Protein AF-A0A139M8M8-F1 (afdb_monomer)

Solvent-accessible surface area (backbone atoms only — not comparable to full-atom values): 9834 Å² total; per-residue (Å²): 118,65,65,61,54,52,51,49,48,52,50,51,49,50,48,51,70,50,51,45,53,56,48,30,48,65,86,53,58,44,46,50,46,30,52,50,55,43,49,53,52,49,52,52,49,52,52,52,51,52,54,50,48,52,46,43,73,76,72,42,96,46,74,63,58,69,53,48,51,59,50,54,50,51,52,51,50,51,50,47,50,52,46,58,75,69,47,80,48,93,46,54,45,77,53,48,59,69,56,38,49,51,52,48,52,52,51,52,51,52,48,52,56,51,54,69,73,39,87,65,44,77,81,52,54,34,58,47,48,40,50,51,52,34,44,50,51,21,47,44,51,52,37,75,91,42,29,73,59,46,72,35,74,68,29,44,53,53,51,52,51,54,54,50,50,18,52,52,50,21,50,52,40,46,50,54,54,55,61,72,74,107

pLDDT: mean 78.26, std 7.39, range [44.0, 88.75]

Sequence (182 aa):
MDLIKLIASGLGMYYLFTLIPSLVTSNTAVDIGNFLITGIYIFFLIIVGLMFMAISLYRYTSKVLKILLPVVFTFGLMGGVLLFSNFKTSWVLKVSDSMGLLLIGSSLFFIICFLYKTDDKKSWAPFVPPILISAIAGILLRIESFKPIFNTQNGKYILTAVLLVGLVLQYLFIWYFAKKRK

Structure (mmCIF, N/CA/C/O backbone):
data_AF-A0A139M8M8-F1
#
_entry.id   AF-A0A139M8M8-F1
#
loop_
_atom_site.group_PDB
_atom_site.id
_atom_site.type_symbol
_atom_site.label_atom_id
_atom_site.label_alt_id
_atom_site.label_comp_id
_atom_site.label_asym_id
_atom_site.label_entity_id
_atom_site.label_seq_id
_atom_site.pdbx_PDB_ins_code
_atom_site.Cartn_x
_atom_site.Cartn_y
_atom_site.Cartn_z
_atom_site.occupancy
_atom_site.B_iso_or_equiv
_atom_site.auth_seq_id
_atom_site.auth_comp_id
_atom_site.auth_asym_id
_atom_site.auth_atom_id
_atom_site.pdbx_PDB_model_num
ATOM 1 N N . MET A 1 1 ? 2.528 5.463 24.756 1.00 57.53 1 MET A N 1
ATOM 2 C CA . MET A 1 1 ? 3.418 4.772 23.793 1.00 57.53 1 MET A CA 1
ATOM 3 C C . MET A 1 1 ? 2.630 4.086 22.671 1.00 57.53 1 MET A C 1
ATOM 5 O O . MET A 1 1 ? 3.126 4.020 21.553 1.00 57.53 1 MET A O 1
ATOM 9 N N . ASP A 1 2 ? 1.388 3.656 22.922 1.00 73.62 2 ASP A N 1
ATOM 10 C CA . ASP A 1 2 ? 0.590 2.887 21.948 1.00 73.62 2 ASP A CA 1
ATOM 11 C C . ASP A 1 2 ? 0.010 3.711 20.791 1.00 73.62 2 ASP A C 1
ATOM 13 O O . ASP A 1 2 ? -0.077 3.208 19.676 1.00 73.62 2 ASP A O 1
ATOM 17 N N . LEU A 1 3 ? -0.288 5.000 21.004 1.00 72.44 3 LEU A N 1
ATOM 18 C CA . LEU A 1 3 ? -0.769 5.894 19.939 1.00 72.44 3 LEU A CA 1
ATOM 19 C C . LEU A 1 3 ? 0.259 6.042 18.805 1.00 72.44 3 LEU A C 1
ATOM 21 O O . LEU A 1 3 ? -0.084 5.911 17.637 1.00 72.44 3 LEU A O 1
ATOM 25 N N . ILE A 1 4 ? 1.532 6.268 19.149 1.00 73.38 4 ILE A N 1
ATOM 26 C CA . ILE A 1 4 ? 2.619 6.415 18.168 1.00 73.38 4 ILE A CA 1
ATOM 27 C C . ILE A 1 4 ? 2.801 5.114 17.385 1.00 73.38 4 ILE A C 1
ATOM 29 O O . ILE A 1 4 ? 2.933 5.153 16.166 1.00 73.38 4 ILE A O 1
ATOM 33 N N . LYS A 1 5 ? 2.750 3.959 18.062 1.00 71.19 5 LYS A N 1
ATOM 34 C CA . LYS A 1 5 ? 2.822 2.648 17.403 1.00 71.19 5 LYS A CA 1
ATOM 35 C C . LYS A 1 5 ? 1.661 2.436 16.430 1.00 71.19 5 LYS A C 1
ATOM 37 O O . LYS A 1 5 ? 1.880 1.900 15.351 1.00 71.19 5 LYS A O 1
ATOM 42 N N . LEU A 1 6 ? 0.456 2.873 16.796 1.00 73.88 6 LEU A N 1
ATOM 43 C CA . LEU A 1 6 ? -0.744 2.726 15.974 1.00 73.88 6 LEU A CA 1
ATOM 44 C C . LEU A 1 6 ? -0.765 3.682 14.770 1.00 73.88 6 LEU A C 1
ATOM 46 O O . LEU A 1 6 ? -1.174 3.311 13.674 1.00 73.88 6 LEU A O 1
ATOM 50 N N . ILE A 1 7 ? -0.277 4.907 14.948 1.00 75.94 7 ILE A N 1
ATOM 51 C CA . ILE A 1 7 ? -0.095 5.855 13.847 1.00 75.94 7 ILE A CA 1
ATOM 52 C C . ILE A 1 7 ? 0.999 5.352 12.896 1.00 75.94 7 ILE A C 1
ATOM 54 O O . ILE A 1 7 ? 0.799 5.325 11.683 1.00 75.94 7 ILE A O 1
ATOM 58 N N . ALA A 1 8 ? 2.137 4.902 13.434 1.00 73.56 8 ALA A N 1
ATOM 59 C CA . ALA A 1 8 ? 3.238 4.359 12.646 1.00 73.56 8 ALA A CA 1
ATOM 60 C C . ALA A 1 8 ? 2.833 3.089 11.884 1.00 73.56 8 ALA A C 1
ATOM 62 O O . ALA A 1 8 ? 3.229 2.920 10.734 1.00 73.56 8 ALA A O 1
ATOM 63 N N . SER A 1 9 ? 2.012 2.217 12.481 1.00 73.38 9 SER A N 1
ATOM 64 C CA . SER A 1 9 ? 1.494 1.034 11.791 1.00 73.38 9 SER A CA 1
ATOM 65 C C . SER A 1 9 ? 0.534 1.397 10.661 1.00 73.38 9 SER A C 1
ATOM 67 O O . SER A 1 9 ? 0.655 0.843 9.570 1.00 73.38 9 SER A O 1
ATOM 69 N N . GLY A 1 10 ? -0.373 2.353 10.888 1.00 75.56 10 GLY A N 1
ATOM 70 C CA . GLY A 1 10 ? -1.294 2.851 9.865 1.00 75.56 10 GLY A CA 1
ATOM 71 C C . GLY A 1 10 ? -0.564 3.493 8.684 1.00 75.56 10 GLY A C 1
ATOM 72 O O . GLY A 1 10 ? -0.833 3.151 7.533 1.00 75.56 10 GLY A O 1
ATOM 73 N N . LEU A 1 11 ? 0.415 4.359 8.961 1.00 78.19 11 LEU A N 1
ATOM 74 C CA . LEU A 1 11 ? 1.259 4.971 7.932 1.00 78.19 11 LEU A CA 1
ATOM 75 C C . LEU A 1 11 ? 2.134 3.951 7.201 1.00 78.19 11 LEU A C 1
ATOM 77 O O . LEU A 1 11 ? 2.252 4.013 5.981 1.00 78.19 11 LEU A O 1
ATOM 81 N N . GLY A 1 12 ? 2.727 3.000 7.925 1.00 76.00 12 GLY A N 1
ATOM 82 C CA . GLY A 1 12 ? 3.520 1.928 7.325 1.00 76.00 12 GLY A CA 1
ATOM 83 C C . GLY A 1 12 ? 2.680 1.075 6.378 1.00 76.00 12 GLY A C 1
ATOM 84 O O . GLY A 1 12 ? 3.096 0.786 5.263 1.00 76.00 12 GLY A O 1
ATOM 85 N N . MET A 1 13 ? 1.454 0.738 6.774 1.00 75.75 13 MET A N 1
ATOM 86 C CA . MET A 1 13 ? 0.513 0.030 5.909 1.00 75.75 13 MET A CA 1
ATOM 87 C C . MET A 1 13 ? 0.117 0.846 4.687 1.00 75.75 13 MET A C 1
ATOM 89 O O . MET A 1 13 ? 0.147 0.317 3.579 1.00 75.75 13 MET A O 1
ATOM 93 N N . TYR A 1 14 ? -0.188 2.132 4.865 1.00 79.31 14 TYR A N 1
ATOM 94 C CA . TYR A 1 14 ? -0.453 3.022 3.742 1.00 79.31 14 TYR A CA 1
ATOM 95 C C . TYR A 1 14 ? 0.708 3.018 2.745 1.00 79.31 14 TYR A C 1
ATOM 97 O O . TYR A 1 14 ? 0.492 2.763 1.561 1.00 79.31 14 TYR A O 1
ATOM 105 N N . TYR A 1 15 ? 1.936 3.209 3.237 1.00 78.94 15 TYR A N 1
ATOM 106 C CA . TYR A 1 15 ? 3.153 3.176 2.433 1.00 78.94 15 TYR A CA 1
ATOM 107 C C . TYR A 1 15 ? 3.265 1.868 1.644 1.00 78.94 15 TYR A C 1
ATOM 109 O O . TYR A 1 15 ? 3.478 1.897 0.439 1.00 78.94 15 TYR A O 1
ATOM 117 N N . LEU A 1 16 ? 3.059 0.715 2.281 1.00 77.19 16 LEU A N 1
ATOM 118 C CA . LEU A 1 16 ? 3.192 -0.584 1.616 1.00 77.19 16 LEU A CA 1
ATOM 119 C C . LEU A 1 16 ? 2.113 -0.822 0.552 1.00 77.19 16 LEU A C 1
ATOM 121 O O . LEU A 1 16 ? 2.428 -1.304 -0.535 1.00 77.19 16 LEU A O 1
ATOM 125 N N . PHE A 1 17 ? 0.862 -0.453 0.831 1.00 75.44 17 PHE A N 1
ATOM 126 C CA . PHE A 1 17 ? -0.257 -0.644 -0.097 1.00 75.44 17 PHE A CA 1
ATOM 127 C C . PHE A 1 17 ? -0.278 0.341 -1.263 1.00 75.44 17 PHE A C 1
ATOM 129 O O . PHE A 1 17 ? -0.940 0.077 -2.261 1.00 75.44 17 PHE A O 1
ATOM 136 N N . THR A 1 18 ? 0.430 1.460 -1.167 1.00 75.81 18 THR A N 1
ATOM 137 C CA . THR A 1 18 ? 0.498 2.444 -2.256 1.00 75.81 18 THR A CA 1
ATOM 138 C C . THR A 1 18 ? 1.819 2.376 -3.006 1.00 75.81 18 THR A C 1
ATOM 140 O O . THR A 1 18 ? 1.835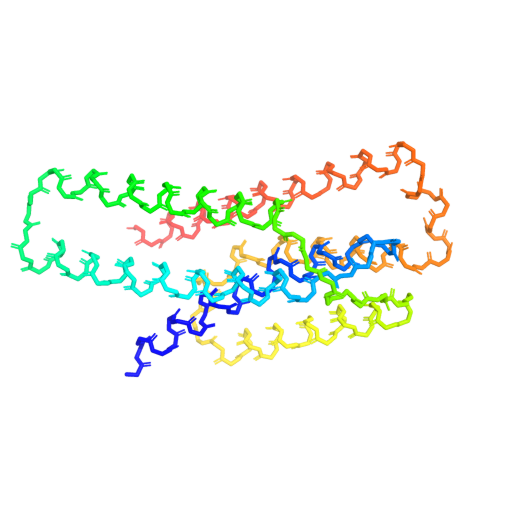 2.391 -4.239 1.00 75.81 18 THR A O 1
ATOM 143 N N . LEU A 1 19 ? 2.938 2.227 -2.298 1.00 75.62 19 LEU A N 1
ATOM 144 C CA . LEU A 1 19 ? 4.257 2.233 -2.912 1.00 75.62 19 LEU A CA 1
ATOM 145 C C . LEU A 1 19 ? 4.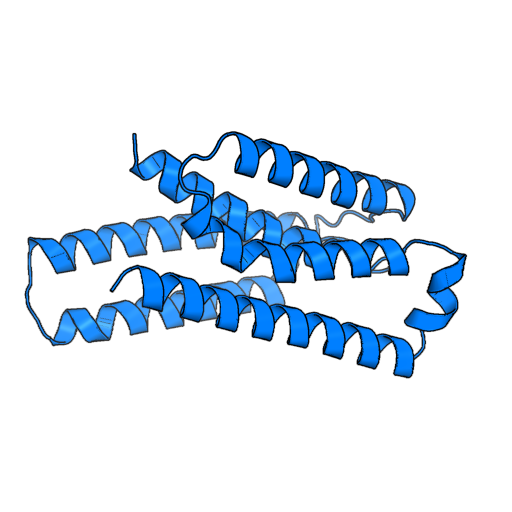561 0.926 -3.647 1.00 75.62 19 LEU A C 1
ATOM 147 O O . LEU A 1 19 ? 5.014 0.968 -4.784 1.00 75.62 19 LEU A O 1
ATOM 151 N N . ILE A 1 20 ? 4.264 -0.243 -3.070 1.00 75.12 20 ILE A N 1
ATOM 152 C CA . ILE A 1 20 ? 4.562 -1.514 -3.751 1.00 75.12 20 ILE A CA 1
ATOM 153 C C . ILE A 1 20 ? 3.742 -1.652 -5.045 1.00 75.12 20 ILE A C 1
ATOM 155 O O . ILE A 1 20 ? 4.351 -1.898 -6.086 1.00 75.12 20 ILE A O 1
ATOM 159 N N . PRO A 1 21 ? 2.412 -1.425 -5.059 1.00 72.62 21 PRO A N 1
ATOM 160 C CA . PRO A 1 21 ? 1.636 -1.482 -6.297 1.00 72.62 21 PRO A CA 1
ATOM 161 C C . PRO A 1 21 ? 2.017 -0.412 -7.324 1.00 72.62 21 PRO A C 1
ATOM 163 O O . PRO A 1 21 ? 2.026 -0.704 -8.516 1.00 72.62 21 PRO A O 1
ATOM 166 N N . SER A 1 22 ? 2.391 0.802 -6.901 1.00 71.44 22 SER A N 1
ATOM 167 C CA . SER A 1 22 ? 2.856 1.837 -7.843 1.00 71.44 22 SER A CA 1
ATOM 168 C C . SER A 1 22 ? 4.208 1.509 -8.486 1.00 71.44 22 SER A C 1
ATOM 170 O O . SER A 1 22 ? 4.507 2.001 -9.571 1.00 71.44 22 SER A O 1
ATOM 172 N N . LEU A 1 23 ? 5.003 0.624 -7.874 1.00 72.69 23 LEU A N 1
ATOM 173 C CA . LEU A 1 23 ? 6.244 0.110 -8.454 1.00 72.69 23 LEU A CA 1
ATOM 174 C C . LEU A 1 23 ? 6.038 -1.059 -9.429 1.00 72.69 23 LEU A C 1
ATOM 176 O O . LEU A 1 23 ? 6.992 -1.418 -10.128 1.00 72.69 23 LEU A O 1
ATOM 180 N N . VAL A 1 24 ? 4.834 -1.636 -9.510 1.00 71.50 24 VAL A N 1
ATOM 181 C CA . VAL A 1 24 ? 4.513 -2.749 -10.423 1.00 71.50 24 VAL A CA 1
ATOM 182 C C . VAL A 1 24 ? 4.542 -2.290 -11.881 1.00 71.50 24 VAL A C 1
ATOM 184 O O . VAL A 1 24 ? 5.028 -3.007 -12.754 1.00 71.50 24 VAL A O 1
ATOM 187 N N . THR A 1 25 ? 4.081 -1.075 -12.168 1.00 65.12 25 THR A N 1
ATOM 188 C CA . THR A 1 25 ? 4.067 -0.526 -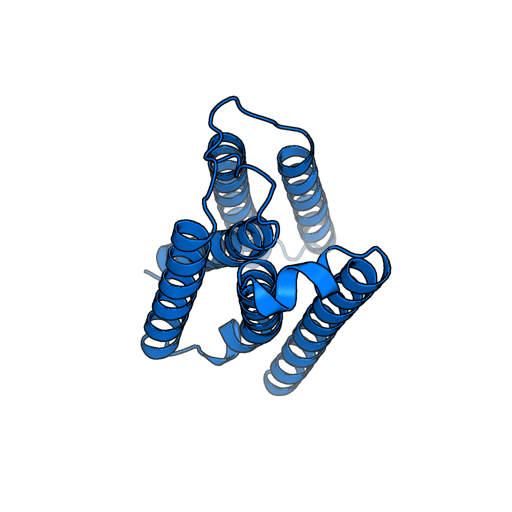13.525 1.00 65.12 25 THR A CA 1
ATOM 189 C C . THR A 1 25 ? 5.427 0.082 -13.873 1.00 65.12 25 THR A C 1
ATOM 191 O O . THR A 1 25 ? 5.734 1.216 -13.519 1.00 65.12 25 THR A O 1
ATOM 194 N N . SER A 1 26 ? 6.261 -0.668 -14.606 1.00 55.81 26 SER A N 1
ATOM 195 C CA . SER A 1 26 ? 7.636 -0.252 -14.946 1.00 55.81 26 SER A CA 1
ATOM 196 C C . SER A 1 26 ? 7.724 1.020 -15.801 1.00 55.81 26 SER A C 1
ATOM 198 O O . SER A 1 26 ? 8.773 1.652 -15.853 1.00 55.81 26 SER A O 1
ATOM 200 N N . ASN A 1 27 ? 6.627 1.399 -16.464 1.00 58.34 27 ASN A N 1
ATOM 201 C CA . ASN A 1 27 ? 6.603 2.460 -17.472 1.00 58.34 27 ASN A CA 1
ATOM 202 C C . ASN A 1 27 ? 5.959 3.770 -16.991 1.00 58.34 27 ASN A C 1
ATOM 204 O O . ASN A 1 27 ? 5.916 4.751 -17.732 1.00 58.34 27 ASN A O 1
ATOM 208 N N . THR A 1 28 ? 5.430 3.795 -15.766 1.00 62.34 28 THR A N 1
ATOM 209 C CA . THR A 1 28 ? 4.815 4.989 -15.180 1.00 62.34 28 THR A CA 1
ATOM 210 C C . THR A 1 28 ? 5.761 5.594 -14.166 1.00 62.34 28 THR A C 1
ATOM 212 O O . THR A 1 28 ? 6.259 4.913 -13.273 1.00 62.34 28 THR A O 1
ATOM 215 N N . ALA A 1 29 ? 6.001 6.887 -14.305 1.00 70.06 29 ALA A N 1
ATOM 216 C CA . ALA A 1 29 ? 6.806 7.618 -13.355 1.00 70.06 29 ALA A CA 1
ATOM 217 C C . ALA A 1 29 ? 5.998 7.819 -12.054 1.00 70.06 29 ALA A C 1
ATOM 219 O O . ALA A 1 29 ? 4.792 8.071 -12.099 1.00 70.06 29 ALA A O 1
ATOM 220 N N . VAL A 1 30 ? 6.644 7.617 -10.905 1.00 75.31 30 VAL A N 1
ATOM 221 C CA . VAL A 1 30 ? 6.004 7.635 -9.584 1.00 75.31 30 VAL A CA 1
ATOM 222 C C . VAL A 1 30 ? 5.861 9.083 -9.131 1.00 75.31 30 VAL A C 1
ATOM 224 O O . VAL A 1 30 ? 6.857 9.792 -8.988 1.00 75.31 30 VAL A O 1
ATOM 227 N N . ASP A 1 31 ? 4.625 9.524 -8.914 1.00 81.88 31 ASP A N 1
ATOM 228 C 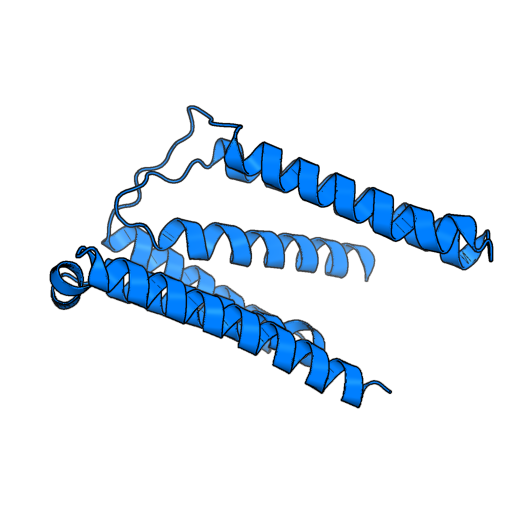CA . ASP A 1 31 ? 4.305 10.864 -8.421 1.00 81.88 31 ASP A CA 1
ATOM 229 C C . ASP A 1 31 ? 4.485 10.926 -6.896 1.00 81.88 31 ASP A C 1
ATOM 231 O O . ASP A 1 31 ? 3.616 10.528 -6.115 1.00 81.88 31 ASP A O 1
ATOM 235 N N . ILE A 1 32 ? 5.656 11.401 -6.471 1.00 80.44 32 ILE A N 1
ATOM 236 C CA . ILE A 1 32 ? 6.028 11.491 -5.056 1.00 80.44 32 ILE A CA 1
ATOM 237 C C . ILE A 1 32 ? 5.256 12.602 -4.358 1.00 80.44 32 ILE A C 1
ATOM 239 O O . ILE A 1 32 ? 4.899 12.455 -3.189 1.00 80.44 32 ILE A O 1
ATOM 243 N N . GLY A 1 33 ? 4.988 13.712 -5.048 1.00 82.12 33 GLY A N 1
ATOM 244 C CA . GLY A 1 33 ? 4.241 14.811 -4.445 1.00 82.12 33 GLY A CA 1
ATOM 245 C C . GLY A 1 33 ? 2.814 14.385 -4.107 1.00 82.12 33 GLY A C 1
ATOM 246 O O . GLY A 1 33 ? 2.361 14.616 -2.986 1.00 82.12 33 GLY A O 1
ATOM 247 N N . ASN A 1 34 ? 2.144 13.669 -5.013 1.00 84.75 34 ASN A N 1
ATOM 248 C CA . ASN A 1 34 ? 0.827 13.102 -4.739 1.00 84.75 34 ASN A CA 1
ATOM 249 C C . ASN A 1 34 ? 0.888 12.104 -3.575 1.00 84.75 34 ASN A C 1
ATOM 251 O O . ASN A 1 34 ? 0.092 12.203 -2.643 1.00 84.75 34 ASN A O 1
ATOM 255 N N . PHE A 1 35 ? 1.881 11.205 -3.563 1.00 82.31 35 PHE A N 1
ATOM 256 C CA . PHE A 1 35 ? 2.095 10.252 -2.468 1.00 82.31 35 PHE A CA 1
ATOM 257 C C . PHE A 1 35 ? 2.243 10.934 -1.095 1.00 82.31 35 PHE A C 1
ATOM 259 O O . PHE A 1 35 ? 1.643 10.491 -0.114 1.00 82.31 35 PHE A O 1
ATOM 266 N N . LEU A 1 36 ? 3.010 12.027 -1.013 1.00 84.81 36 LEU A N 1
ATOM 267 C CA . LEU A 1 36 ? 3.204 12.780 0.229 1.00 84.81 36 LEU A CA 1
ATOM 268 C C . LEU A 1 36 ? 1.928 13.499 0.673 1.00 84.81 36 LEU A C 1
ATOM 270 O O . LEU A 1 36 ? 1.549 13.396 1.838 1.00 84.81 36 LEU A O 1
ATOM 274 N N . ILE A 1 37 ? 1.246 14.194 -0.241 1.00 87.00 37 ILE A N 1
ATOM 275 C CA . ILE A 1 37 ? 0.009 14.934 0.062 1.00 87.00 37 ILE A CA 1
ATOM 276 C C . ILE A 1 37 ? -1.072 13.980 0.575 1.00 87.00 37 ILE A C 1
ATOM 278 O O . ILE A 1 37 ? -1.706 14.229 1.601 1.00 87.00 37 ILE A O 1
ATOM 282 N N . THR A 1 38 ? -1.251 12.853 -0.107 1.00 85.38 38 THR A N 1
ATOM 283 C CA . THR A 1 38 ? -2.221 11.821 0.279 1.00 85.38 38 THR A CA 1
ATOM 284 C C . THR A 1 38 ? -1.827 11.115 1.574 1.00 85.38 38 THR A C 1
ATOM 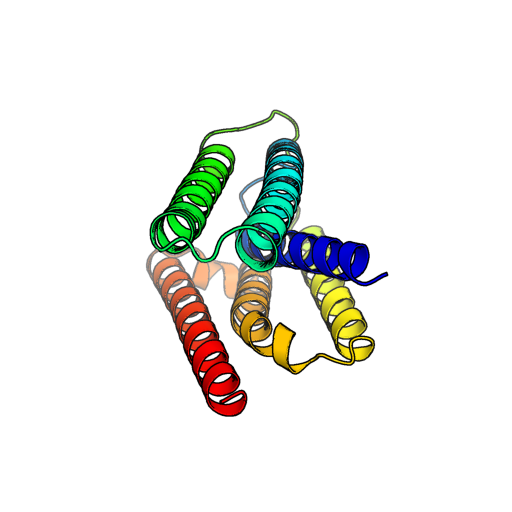286 O O . THR A 1 38 ? -2.690 10.858 2.412 1.00 85.38 38 THR A O 1
ATOM 289 N N . GLY A 1 39 ? -0.531 10.886 1.806 1.00 83.25 39 GLY A N 1
ATOM 290 C CA . GLY A 1 39 ? -0.021 10.381 3.081 1.00 83.25 39 GLY A CA 1
ATOM 291 C C . GLY A 1 39 ? -0.320 11.318 4.254 1.00 83.25 39 GLY A C 1
ATOM 292 O O . GLY A 1 39 ? -0.798 10.864 5.294 1.00 83.25 39 GLY A O 1
ATOM 293 N N . ILE A 1 40 ? -0.119 12.629 4.079 1.00 88.00 40 ILE A N 1
ATOM 294 C CA . ILE A 1 40 ? -0.469 13.650 5.081 1.00 88.00 40 ILE A CA 1
ATOM 295 C C . ILE A 1 40 ? -1.983 13.666 5.321 1.00 88.00 40 ILE A C 1
ATOM 297 O O . ILE A 1 40 ? -2.427 13.691 6.468 1.00 88.00 40 ILE A O 1
ATOM 301 N N . TYR A 1 41 ? -2.790 13.599 4.261 1.00 88.75 41 TYR A N 1
ATOM 302 C CA . TYR A 1 41 ? -4.245 13.525 4.385 1.00 88.75 41 TYR A CA 1
ATOM 303 C C . TYR A 1 41 ? -4.686 12.314 5.222 1.00 88.75 41 TYR A C 1
ATOM 305 O O . TYR A 1 41 ? -5.476 12.448 6.157 1.00 88.75 41 TYR A O 1
ATOM 313 N N . ILE A 1 42 ? -4.127 11.135 4.939 1.00 84.44 42 ILE A N 1
ATOM 314 C CA . ILE A 1 42 ? -4.447 9.899 5.663 1.00 84.44 42 ILE A CA 1
ATOM 315 C C . ILE A 1 42 ? -3.966 9.960 7.111 1.00 84.44 42 ILE A C 1
ATOM 317 O O . ILE A 1 42 ? -4.671 9.486 8.000 1.00 84.44 42 ILE A O 1
ATOM 321 N N . PHE A 1 43 ? -2.820 10.586 7.380 1.00 86.94 43 PHE A N 1
ATOM 322 C CA . PHE A 1 43 ? -2.360 10.835 8.744 1.00 86.94 43 PHE A CA 1
ATOM 323 C C . PHE A 1 43 ? -3.396 11.615 9.561 1.00 86.94 43 PHE A C 1
ATOM 325 O O . PHE A 1 43 ? -3.778 11.186 10.653 1.00 86.94 43 PHE A O 1
ATOM 332 N N . PHE A 1 44 ? -3.904 12.725 9.015 1.00 87.31 44 PHE A N 1
ATOM 333 C CA . PHE A 1 44 ? -4.962 13.497 9.666 1.00 87.31 44 PHE A CA 1
ATOM 334 C C . PHE A 1 44 ? -6.246 12.682 9.824 1.00 87.31 44 PHE A C 1
ATOM 336 O O . PHE A 1 44 ? -6.857 12.712 10.891 1.00 87.31 44 PHE A O 1
ATOM 343 N N . LEU A 1 45 ? -6.625 11.903 8.811 1.00 86.06 45 LEU A N 1
ATOM 344 C CA . LEU A 1 45 ? -7.799 11.034 8.868 1.00 86.06 45 LEU A CA 1
ATOM 345 C C . LEU A 1 45 ? -7.687 9.994 9.996 1.00 86.06 45 LEU A C 1
ATOM 347 O O . LEU A 1 45 ? -8.657 9.783 10.725 1.00 86.06 45 LEU A O 1
ATOM 351 N N . ILE A 1 46 ? -6.509 9.392 10.199 1.00 84.50 46 ILE A N 1
ATOM 352 C CA . ILE A 1 46 ? -6.248 8.462 11.309 1.00 84.50 46 ILE A CA 1
ATOM 353 C C . ILE A 1 46 ? -6.427 9.172 12.656 1.00 84.50 46 ILE A C 1
ATOM 355 O O . ILE A 1 46 ? -7.118 8.647 13.529 1.00 84.50 46 ILE A O 1
ATOM 359 N N . ILE A 1 47 ? -5.853 10.368 12.831 1.00 84.81 47 ILE A N 1
ATOM 360 C CA . ILE A 1 47 ? -5.985 11.140 14.079 1.00 84.81 47 ILE A CA 1
ATOM 361 C C . ILE A 1 47 ? -7.451 11.472 14.362 1.00 84.81 47 ILE A C 1
ATOM 363 O O . ILE A 1 47 ? -7.935 11.229 15.469 1.00 84.81 47 ILE A O 1
ATOM 367 N N . VAL A 1 48 ? -8.172 11.983 13.360 1.00 84.00 48 VAL A N 1
ATOM 368 C CA . VAL A 1 48 ? -9.598 12.313 13.477 1.00 84.00 48 VAL A CA 1
ATOM 369 C C . VAL A 1 48 ? -10.409 11.066 13.824 1.00 84.00 48 VAL A C 1
ATOM 371 O O . VAL A 1 48 ? -11.242 11.114 14.728 1.00 84.00 48 VAL A O 1
ATOM 374 N N . GLY A 1 49 ? -10.128 9.933 13.175 1.00 81.50 49 GLY A N 1
ATOM 375 C CA . GLY A 1 49 ? -10.768 8.652 13.469 1.00 81.50 49 GLY A CA 1
ATOM 376 C C . GLY A 1 49 ? -10.549 8.188 14.906 1.00 81.50 49 GLY A C 1
ATOM 377 O O . GLY A 1 49 ? -11.500 7.775 15.568 1.00 81.50 49 GLY A O 1
ATOM 378 N N . LEU A 1 50 ? -9.321 8.310 15.418 1.00 82.50 50 LEU A N 1
ATOM 379 C CA . LEU A 1 50 ? -8.991 7.964 16.802 1.00 82.50 50 LEU A CA 1
ATOM 380 C C . LEU A 1 50 ? -9.675 8.889 17.809 1.00 82.50 50 LEU A C 1
ATOM 382 O O . LEU A 1 50 ? -10.233 8.401 18.792 1.00 82.50 50 LEU A O 1
ATOM 386 N N . MET A 1 51 ? -9.688 10.203 17.559 1.00 80.75 51 MET A N 1
ATOM 387 C CA . MET A 1 51 ? -10.414 11.163 18.399 1.00 80.75 51 MET A CA 1
ATOM 388 C C . MET A 1 51 ? -11.910 10.844 18.438 1.00 80.75 51 MET A C 1
ATOM 390 O O . MET A 1 51 ? -12.505 10.801 19.515 1.00 80.75 51 MET A O 1
ATOM 394 N N . PHE A 1 52 ? -12.518 10.562 17.284 1.00 75.06 52 PHE A N 1
ATOM 395 C CA . PHE A 1 52 ? -13.930 10.191 17.205 1.00 75.06 52 PHE A CA 1
ATOM 396 C C . PHE A 1 52 ? -14.225 8.866 17.909 1.00 75.06 52 PHE A C 1
ATOM 398 O O . PHE A 1 52 ? -15.215 8.774 18.639 1.00 75.06 52 PHE A O 1
ATOM 405 N N . MET A 1 53 ? -13.363 7.854 17.751 1.00 75.69 53 MET A N 1
ATOM 406 C CA . MET A 1 53 ? -13.489 6.591 18.481 1.00 75.69 53 MET A CA 1
ATOM 407 C C . MET A 1 53 ? -13.438 6.820 19.990 1.00 75.69 53 MET A C 1
ATOM 409 O O . MET A 1 53 ? -14.324 6.332 20.692 1.00 75.69 53 MET A O 1
ATOM 413 N N . ALA A 1 54 ? -12.471 7.604 20.474 1.00 74.94 54 ALA A N 1
ATOM 414 C CA . ALA A 1 54 ? -12.331 7.928 21.890 1.00 74.94 54 ALA A CA 1
ATOM 415 C C . ALA A 1 54 ? -13.587 8.621 22.442 1.00 74.94 54 ALA A C 1
ATOM 417 O O . ALA A 1 54 ? -14.105 8.212 23.480 1.00 74.94 54 ALA A O 1
ATOM 418 N N . ILE A 1 55 ? -14.137 9.604 21.719 1.00 72.25 55 ILE A N 1
ATOM 419 C CA . ILE A 1 55 ? -15.374 10.298 22.111 1.00 72.25 55 ILE A CA 1
ATOM 420 C C . ILE A 1 55 ? -16.570 9.334 22.124 1.00 72.25 55 ILE A C 1
ATOM 422 O O . ILE A 1 55 ? -17.365 9.357 23.065 1.00 72.25 55 ILE A O 1
ATOM 426 N N . SER A 1 56 ? -16.698 8.470 21.113 1.00 70.62 56 SER A N 1
ATOM 427 C CA . SER A 1 56 ? -17.815 7.521 21.015 1.00 70.62 56 SER A CA 1
ATOM 428 C C . SER A 1 56 ? -17.783 6.447 22.109 1.00 70.62 56 SER A C 1
ATOM 430 O O . SER A 1 56 ? -18.828 6.090 22.643 1.00 70.62 56 SER A O 1
ATOM 432 N N . LEU A 1 57 ? -16.595 5.960 22.481 1.00 66.94 57 LEU A N 1
ATOM 433 C CA . LEU A 1 57 ? -16.422 4.922 23.499 1.00 66.94 57 LEU A CA 1
ATOM 434 C C . LEU A 1 57 ? -16.592 5.470 24.917 1.00 66.94 57 LEU A C 1
ATOM 436 O O . LEU A 1 57 ? -17.231 4.820 25.737 1.00 66.94 57 LEU A O 1
ATOM 440 N N . TYR A 1 58 ? -16.042 6.654 25.204 1.00 61.75 58 TYR A N 1
ATOM 441 C CA . TYR A 1 58 ? -16.029 7.198 26.565 1.00 61.75 58 TYR A CA 1
ATOM 442 C C . TYR A 1 58 ? -17.224 8.083 26.904 1.00 61.75 58 TYR A C 1
ATOM 444 O O . TYR A 1 58 ? -17.564 8.206 28.078 1.00 61.75 58 TYR A O 1
ATOM 452 N N . ARG A 1 59 ? -17.837 8.746 25.917 1.00 57.66 59 ARG A N 1
ATOM 453 C CA . ARG A 1 59 ? -18.765 9.852 26.194 1.00 57.66 59 ARG A CA 1
ATOM 454 C C . ARG A 1 59 ? -20.207 9.592 25.765 1.00 57.66 59 ARG A C 1
ATOM 456 O O . ARG A 1 59 ? -21.095 10.205 26.343 1.00 57.66 59 ARG A O 1
ATOM 463 N N . TYR A 1 60 ? -20.464 8.701 24.801 1.00 54.06 60 TYR A N 1
ATOM 464 C CA . TYR A 1 60 ? -21.818 8.499 24.268 1.00 54.06 60 TYR A CA 1
ATOM 465 C C . TYR A 1 60 ? -22.088 7.072 23.767 1.00 54.06 60 TYR A C 1
ATOM 467 O O . TYR A 1 60 ? -21.707 6.694 22.664 1.00 54.06 60 TYR A O 1
ATOM 475 N N . THR A 1 61 ? -22.936 6.332 24.485 1.00 58.41 61 THR A N 1
ATOM 476 C CA . THR A 1 61 ? -23.605 5.093 24.028 1.00 58.41 61 THR A CA 1
ATOM 477 C C . THR A 1 61 ? -24.716 5.350 22.990 1.00 58.41 61 THR A C 1
ATOM 479 O O . THR A 1 61 ? -25.649 4.561 22.839 1.00 58.41 61 THR A O 1
ATOM 482 N N . SER A 1 62 ? -24.644 6.457 22.248 1.00 63.91 62 SER A N 1
ATOM 483 C CA . SER A 1 62 ? -25.653 6.841 21.259 1.00 63.91 62 SER A CA 1
ATOM 484 C C . SER A 1 62 ? -25.564 5.953 20.014 1.00 63.91 62 SER A C 1
ATOM 486 O O . SER A 1 62 ? -24.524 5.873 19.355 1.00 63.91 62 SER A O 1
ATOM 488 N N . LYS A 1 63 ? -26.685 5.313 19.646 1.00 68.62 63 LYS A N 1
ATOM 489 C CA . LYS A 1 63 ? -26.821 4.533 18.400 1.00 68.62 63 LYS A CA 1
ATOM 490 C C . LYS A 1 63 ? -26.491 5.364 17.151 1.00 68.62 63 LYS A C 1
ATOM 492 O O . LYS A 1 63 ? -26.002 4.806 16.175 1.00 68.62 63 LYS A O 1
ATOM 497 N N . VAL A 1 64 ? -26.701 6.683 17.198 1.00 70.31 64 VAL A N 1
ATOM 498 C CA . VAL A 1 64 ? -26.430 7.603 16.081 1.00 70.31 64 VAL A CA 1
ATOM 499 C C . VAL A 1 64 ? -24.929 7.736 15.835 1.00 70.31 64 VAL A C 1
ATOM 501 O O . VAL A 1 64 ? -24.484 7.580 14.704 1.00 70.31 64 VAL A O 1
ATOM 504 N N . LEU A 1 65 ? -24.126 7.931 16.886 1.00 68.69 65 LEU A N 1
ATOM 505 C CA . LEU A 1 65 ? -22.664 8.029 16.768 1.00 68.69 65 LEU A CA 1
ATOM 506 C C . LEU A 1 65 ? -22.033 6.723 16.269 1.00 68.69 65 LEU A C 1
ATOM 508 O O . LEU A 1 65 ? -21.084 6.768 15.492 1.00 68.69 65 LEU A O 1
ATOM 512 N N . LYS A 1 66 ? -22.600 5.564 16.633 1.00 69.50 66 LYS A N 1
ATOM 513 C CA . LYS A 1 66 ? -22.160 4.257 16.108 1.00 69.50 66 LYS A CA 1
ATOM 514 C C . LYS A 1 66 ? -22.340 4.110 14.594 1.00 69.50 66 LYS A C 1
ATOM 516 O O . LYS A 1 66 ? -21.579 3.367 13.986 1.00 69.50 66 LYS A O 1
ATOM 521 N N . ILE A 1 67 ? -23.324 4.787 13.999 1.00 74.12 67 ILE A N 1
ATOM 522 C CA . ILE A 1 67 ? -23.582 4.764 12.548 1.00 74.12 67 ILE A CA 1
ATOM 523 C C . ILE A 1 67 ? -22.829 5.900 11.851 1.00 74.12 67 ILE A C 1
ATOM 525 O O . ILE A 1 67 ? -22.266 5.711 10.779 1.00 74.12 67 ILE A O 1
ATOM 529 N N . LEU A 1 68 ? -22.770 7.075 12.473 1.00 76.81 68 LEU A N 1
ATOM 530 C CA . LEU A 1 68 ? -22.136 8.252 11.889 1.00 76.81 68 LEU A CA 1
ATOM 531 C C . LEU A 1 68 ? -20.617 8.078 11.756 1.00 76.81 68 LEU A C 1
ATOM 533 O O . LEU A 1 68 ? -20.026 8.544 10.787 1.00 76.81 68 LEU A O 1
ATOM 537 N N . LEU A 1 69 ? -19.993 7.356 12.688 1.00 74.44 69 LEU A N 1
ATOM 538 C CA . LEU A 1 69 ? -18.553 7.108 12.696 1.00 74.44 69 LEU A CA 1
ATOM 539 C C . LEU A 1 69 ? -18.064 6.300 11.477 1.00 74.44 69 LEU A C 1
ATOM 541 O O . LEU A 1 69 ? -17.184 6.800 10.776 1.00 74.44 69 LEU A O 1
ATOM 545 N N . PRO A 1 70 ? -18.620 5.114 11.149 1.00 77.69 70 PRO A N 1
A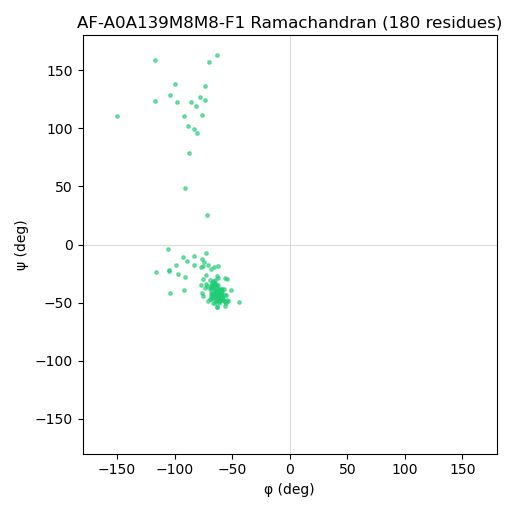TOM 546 C CA . PRO A 1 70 ? -18.239 4.407 9.931 1.00 77.69 70 PRO A CA 1
ATOM 547 C C . PRO A 1 70 ? -18.579 5.210 8.674 1.00 77.69 70 PRO A C 1
ATOM 549 O O . PRO A 1 70 ? -17.779 5.191 7.748 1.00 77.69 70 PRO A O 1
ATOM 552 N N . VAL A 1 71 ? -19.682 5.970 8.658 1.00 82.25 71 VAL A N 1
ATOM 553 C CA . VAL A 1 71 ? -20.063 6.812 7.511 1.00 82.25 71 VAL A CA 1
ATOM 554 C C . VAL A 1 71 ? -19.017 7.900 7.244 1.00 82.25 71 VAL A C 1
ATOM 556 O O . VAL A 1 71 ? -18.479 7.969 6.139 1.00 82.25 71 VAL A O 1
ATOM 559 N N . VAL A 1 72 ? -18.660 8.704 8.250 1.00 81.75 72 VAL A N 1
ATOM 560 C CA . VAL A 1 72 ? -17.622 9.746 8.126 1.00 81.75 72 VAL A CA 1
ATOM 561 C C . VAL A 1 72 ? -16.288 9.134 7.712 1.00 81.75 72 VAL A C 1
ATOM 563 O O . VAL A 1 72 ? -15.609 9.676 6.843 1.00 81.75 72 VAL A O 1
ATOM 566 N N . PHE A 1 73 ? -15.931 7.978 8.276 1.00 81.19 73 PHE A N 1
ATOM 567 C CA . PHE A 1 73 ? -14.691 7.297 7.920 1.00 81.19 73 PHE A CA 1
ATOM 568 C C . PHE A 1 73 ? -14.710 6.792 6.471 1.00 81.19 73 PHE A C 1
ATOM 570 O O . PHE A 1 73 ? -13.738 6.990 5.748 1.00 81.19 73 PHE A O 1
ATOM 577 N N . THR A 1 74 ? -15.822 6.214 6.002 1.00 83.62 74 THR A N 1
ATOM 578 C CA . THR A 1 74 ? -15.971 5.805 4.597 1.00 83.62 74 THR A CA 1
ATOM 579 C C . THR A 1 74 ? -15.903 6.990 3.641 1.00 83.62 74 THR A C 1
ATOM 581 O O . THR A 1 74 ? -15.168 6.915 2.661 1.00 83.62 74 THR A O 1
ATOM 584 N N . PHE A 1 75 ? -16.579 8.105 3.939 1.00 85.62 75 PHE A N 1
ATOM 585 C CA . PHE A 1 75 ? -16.505 9.314 3.114 1.00 85.62 75 PHE A CA 1
ATOM 586 C C . PHE A 1 75 ? -15.102 9.928 3.113 1.00 85.62 75 PHE A C 1
ATOM 588 O O . PHE A 1 75 ? -14.618 10.333 2.059 1.00 85.62 75 PHE A O 1
ATOM 595 N N . GLY A 1 76 ? -14.419 9.946 4.260 1.00 84.88 76 GLY A N 1
ATOM 596 C CA . GLY A 1 76 ? -13.030 10.392 4.351 1.00 84.88 76 GLY A CA 1
ATOM 597 C C . GLY A 1 76 ? -12.088 9.521 3.518 1.00 84.88 76 GLY A C 1
ATOM 598 O O . GLY A 1 76 ? -11.283 10.038 2.749 1.00 84.88 76 GLY A O 1
ATOM 599 N N . LEU A 1 77 ? -12.214 8.193 3.605 1.00 84.12 77 LEU A N 1
ATOM 600 C CA . LEU A 1 77 ? -11.420 7.273 2.785 1.00 84.12 77 LEU A CA 1
ATOM 601 C C . LEU A 1 77 ? -11.685 7.486 1.291 1.00 84.12 77 LEU A C 1
ATOM 603 O O . LEU A 1 77 ? -10.749 7.515 0.497 1.00 84.12 77 LEU A O 1
ATOM 607 N N . MET A 1 78 ? -12.947 7.693 0.917 1.00 85.31 78 MET A N 1
ATOM 608 C CA . MET A 1 78 ? -13.354 7.980 -0.456 1.00 85.31 78 MET A CA 1
ATOM 609 C C . MET A 1 78 ? -12.751 9.303 -0.955 1.00 85.31 78 MET A C 1
ATOM 611 O O . MET A 1 78 ? -12.237 9.361 -2.070 1.00 85.31 78 MET A O 1
ATOM 615 N N . GLY A 1 79 ? -12.711 10.332 -0.102 1.00 85.56 79 GLY A N 1
ATOM 616 C CA . GLY A 1 79 ? -11.991 11.582 -0.359 1.00 85.56 79 GLY A CA 1
ATOM 617 C C . GLY A 1 79 ? -10.490 11.367 -0.570 1.00 85.56 79 GLY A C 1
ATOM 618 O O . GLY A 1 79 ? -9.923 11.902 -1.519 1.00 85.56 79 GLY A O 1
ATOM 619 N N . GLY A 1 80 ? -9.859 10.520 0.245 1.00 81.69 80 GLY A N 1
ATOM 620 C CA . GLY A 1 80 ? -8.454 10.139 0.080 1.00 81.69 80 GLY A CA 1
ATOM 621 C C . GLY A 1 80 ? -8.169 9.440 -1.254 1.00 81.69 80 GLY A C 1
ATOM 622 O O . GLY A 1 80 ? -7.193 9.772 -1.923 1.00 81.69 80 GLY A O 1
ATOM 623 N N . VAL A 1 81 ? -9.045 8.523 -1.680 1.00 81.06 81 VAL A N 1
ATOM 624 C CA . VAL A 1 81 ? -8.938 7.847 -2.987 1.00 81.06 81 VAL A CA 1
ATOM 625 C C . VAL A 1 81 ? -9.071 8.847 -4.134 1.00 81.06 81 VAL A C 1
ATOM 627 O O . VAL A 1 81 ? -8.270 8.814 -5.065 1.00 81.06 81 VAL A O 1
ATOM 630 N N . LEU A 1 82 ? -10.044 9.761 -4.056 1.00 84.06 82 LEU A N 1
ATOM 631 C CA . LEU A 1 82 ? -10.248 10.797 -5.071 1.00 84.06 82 LEU A CA 1
ATOM 632 C C . LEU A 1 82 ? -9.071 11.771 -5.157 1.00 84.06 82 LEU A C 1
ATOM 634 O O . LEU A 1 82 ? -8.710 12.184 -6.260 1.00 84.06 82 LEU A O 1
ATOM 638 N N . LEU A 1 83 ? -8.466 12.121 -4.019 1.00 84.38 83 LEU A N 1
ATOM 639 C CA . LEU A 1 83 ? -7.233 12.903 -3.984 1.00 84.38 83 LEU A CA 1
ATOM 640 C C . LEU A 1 83 ? -6.107 12.146 -4.689 1.00 84.38 83 LEU A C 1
ATOM 642 O O . LEU A 1 83 ? -5.506 12.686 -5.610 1.00 84.38 83 LEU A O 1
ATOM 646 N N . PHE A 1 84 ? -5.885 10.877 -4.343 1.00 79.50 84 PHE A N 1
ATOM 647 C CA . PHE A 1 84 ? -4.826 10.077 -4.957 1.00 79.50 84 PHE A CA 1
ATOM 648 C C . PHE A 1 84 ? -5.008 9.895 -6.470 1.00 79.50 84 PHE A C 1
ATOM 650 O O . PHE A 1 84 ? -4.030 9.936 -7.211 1.00 79.50 84 PHE A O 1
ATOM 657 N N . SER A 1 85 ? -6.237 9.718 -6.962 1.00 76.56 85 SER A N 1
ATOM 658 C CA . SER A 1 85 ? -6.472 9.498 -8.394 1.00 76.56 85 SER A CA 1
ATOM 659 C C . SER A 1 85 ? -6.390 10.772 -9.239 1.00 76.56 85 SER A C 1
ATOM 661 O O . SER A 1 85 ? -5.975 10.705 -10.396 1.00 76.56 85 SER A O 1
ATOM 663 N N . ASN A 1 86 ? -6.815 11.920 -8.699 1.00 79.06 86 ASN A N 1
ATOM 664 C CA . ASN A 1 86 ? -6.988 13.151 -9.482 1.00 79.06 86 ASN A CA 1
ATOM 665 C C . ASN A 1 86 ? -5.887 14.190 -9.254 1.00 79.06 86 ASN A C 1
ATOM 667 O O . ASN A 1 86 ? -5.672 15.043 -10.116 1.00 79.06 86 ASN A O 1
ATOM 671 N N . PHE A 1 87 ? -5.190 14.142 -8.120 1.00 80.19 87 PHE A N 1
ATOM 672 C CA . PHE A 1 87 ? -4.184 15.137 -7.779 1.00 80.19 87 PHE A CA 1
ATOM 673 C C . PHE A 1 87 ? -2.822 14.719 -8.337 1.00 80.19 87 PHE A C 1
ATOM 675 O O . PHE A 1 87 ? -2.154 13.846 -7.798 1.00 80.19 87 PHE A O 1
ATOM 682 N N . LYS A 1 88 ? -2.412 15.329 -9.451 1.00 80.69 88 LYS A N 1
ATOM 683 C CA . LYS A 1 88 ? -1.088 15.109 -10.050 1.00 80.69 88 LYS A CA 1
ATOM 684 C C . LYS A 1 88 ? -0.158 16.247 -9.673 1.00 80.69 88 LYS A C 1
ATOM 686 O O . LYS A 1 88 ? -0.555 17.410 -9.728 1.00 80.69 88 LYS A O 1
ATOM 691 N N . THR A 1 89 ? 1.082 15.927 -9.339 1.00 81.81 89 THR A N 1
ATOM 692 C CA . THR A 1 89 ? 2.114 16.919 -9.054 1.00 81.81 89 THR A CA 1
ATOM 693 C C . THR A 1 89 ? 3.254 16.828 -10.059 1.00 81.81 89 THR A C 1
ATOM 695 O O . THR A 1 89 ? 3.466 15.807 -10.709 1.00 81.81 89 THR A O 1
ATOM 698 N N . SER A 1 90 ? 4.024 17.908 -10.187 1.00 78.62 90 SER A N 1
ATOM 699 C CA . SER A 1 90 ? 5.221 17.934 -11.039 1.00 78.62 90 SER A CA 1
ATOM 700 C C . SER A 1 90 ? 6.396 17.142 -10.447 1.00 78.62 90 SER A C 1
ATOM 702 O O . SER A 1 90 ? 7.424 16.988 -11.102 1.00 78.62 90 SER A O 1
ATOM 704 N N . TRP A 1 91 ? 6.277 16.651 -9.210 1.00 78.44 91 TRP A N 1
ATOM 705 C CA . TRP A 1 91 ? 7.317 15.886 -8.522 1.00 78.44 91 TRP A CA 1
ATOM 706 C C . TRP A 1 91 ? 7.205 14.404 -8.850 1.00 78.44 91 TRP A C 1
ATOM 708 O O . TRP A 1 91 ? 6.700 13.592 -8.073 1.00 78.44 91 TRP A O 1
ATOM 718 N N . VAL A 1 92 ? 7.705 14.065 -10.032 1.00 80.56 92 VAL A N 1
ATOM 719 C CA . VAL A 1 92 ? 7.592 12.727 -10.596 1.00 80.56 92 VAL A CA 1
ATOM 720 C C . VAL A 1 92 ? 8.979 12.108 -10.761 1.00 80.56 92 VAL A C 1
ATOM 722 O O . VAL A 1 92 ? 9.831 12.654 -11.462 1.00 80.56 92 VAL A O 1
ATOM 725 N N . LEU A 1 93 ? 9.207 10.941 -10.153 1.00 76.94 93 LEU A N 1
ATOM 726 C CA . LEU A 1 93 ? 10.431 10.165 -10.348 1.00 76.94 93 LEU A CA 1
ATOM 727 C C . LEU A 1 93 ? 10.222 9.065 -11.382 1.00 76.94 93 LEU A C 1
ATOM 729 O O . LEU A 1 93 ? 9.387 8.173 -11.225 1.00 76.94 93 LEU A O 1
ATOM 733 N N . LYS A 1 94 ? 11.037 9.087 -12.437 1.00 76.81 94 LYS A N 1
ATOM 734 C CA . LYS A 1 94 ? 11.153 7.953 -13.356 1.00 76.81 94 LYS A CA 1
ATOM 735 C C . LYS A 1 94 ? 11.988 6.867 -12.686 1.00 76.81 94 LYS A C 1
ATOM 737 O O . LYS A 1 94 ? 13.185 7.037 -12.482 1.00 76.81 94 LYS A O 1
ATOM 742 N N . VAL A 1 95 ? 11.343 5.759 -12.344 1.00 75.19 95 VAL A N 1
ATOM 743 C CA . VAL A 1 95 ? 11.992 4.619 -11.696 1.00 75.19 95 VAL A CA 1
ATOM 744 C C . VAL A 1 95 ? 12.467 3.649 -12.774 1.00 75.19 95 VAL A C 1
ATOM 746 O O . VAL A 1 95 ? 11.646 3.007 -13.430 1.00 75.19 95 VAL A O 1
ATOM 749 N N . SER A 1 96 ? 13.786 3.537 -12.959 1.00 79.69 96 SER A N 1
ATOM 750 C CA . SER A 1 96 ? 14.380 2.533 -13.852 1.00 79.69 96 SER A CA 1
ATOM 751 C C . SER A 1 96 ? 14.087 1.110 -13.365 1.00 79.69 96 SER A C 1
ATOM 753 O O . SER A 1 96 ? 13.728 0.896 -12.206 1.00 79.69 96 SER A O 1
ATOM 755 N N . ASP A 1 97 ? 14.255 0.110 -14.230 1.00 75.69 97 ASP A N 1
ATOM 756 C CA . ASP A 1 97 ? 13.985 -1.288 -13.872 1.00 75.69 97 ASP A CA 1
ATOM 757 C C . ASP A 1 97 ? 14.847 -1.793 -12.712 1.00 75.69 97 ASP A C 1
ATOM 759 O O . ASP A 1 97 ? 14.326 -2.413 -11.783 1.00 75.69 97 ASP A O 1
ATOM 763 N N . SER A 1 98 ? 16.136 -1.449 -12.707 1.00 80.31 98 SER A N 1
ATOM 764 C CA . SER A 1 98 ? 17.061 -1.784 -11.621 1.00 80.31 98 SER A CA 1
ATOM 765 C C . SER A 1 98 ? 16.698 -1.077 -10.313 1.00 80.31 98 SER A C 1
ATOM 767 O O . SER A 1 98 ? 16.675 -1.704 -9.253 1.00 80.31 98 SER A O 1
ATOM 769 N N . MET A 1 99 ? 16.347 0.210 -10.377 1.00 79.62 99 MET A N 1
ATOM 770 C CA . MET A 1 99 ? 15.961 0.983 -9.197 1.00 79.62 99 MET A CA 1
ATOM 771 C C . MET A 1 99 ? 14.618 0.514 -8.625 1.00 79.62 99 MET A C 1
ATOM 773 O O . MET A 1 99 ? 14.453 0.455 -7.410 1.00 79.62 99 MET A O 1
ATOM 777 N N . GLY A 1 100 ? 13.683 0.097 -9.481 1.00 78.25 100 GLY A N 1
ATOM 778 C CA . GLY A 1 100 ? 12.413 -0.495 -9.068 1.00 78.25 100 GLY A CA 1
ATOM 779 C C . GLY A 1 100 ? 12.592 -1.825 -8.339 1.00 78.25 100 GLY A C 1
ATOM 780 O O . GLY A 1 100 ? 11.979 -2.028 -7.294 1.00 78.25 100 GLY A O 1
ATOM 781 N N . LEU A 1 101 ? 13.477 -2.701 -8.828 1.00 82.19 101 LEU A N 1
ATOM 782 C CA . LEU A 1 101 ? 13.820 -3.951 -8.139 1.00 82.19 101 LEU A CA 1
ATOM 783 C C . LEU A 1 101 ? 14.464 -3.694 -6.770 1.00 82.19 101 LEU A C 1
ATOM 785 O O . LEU A 1 101 ? 14.089 -4.340 -5.793 1.00 82.19 101 LEU A O 1
ATOM 789 N N . LEU A 1 102 ? 15.376 -2.719 -6.673 1.00 84.06 102 LEU A N 1
ATOM 790 C CA . LEU A 1 102 ? 15.984 -2.316 -5.399 1.00 84.06 102 LEU A CA 1
ATOM 791 C C . LEU A 1 102 ? 14.948 -1.766 -4.405 1.00 84.06 102 LEU A C 1
ATOM 793 O O . LEU A 1 102 ? 14.999 -2.080 -3.214 1.00 84.06 102 LEU A O 1
ATOM 797 N N . LEU A 1 103 ? 13.980 -0.978 -4.876 1.00 82.75 103 LEU A N 1
ATOM 798 C CA . LEU A 1 103 ? 12.907 -0.446 -4.033 1.00 82.75 103 LEU A CA 1
ATOM 799 C C . LEU A 1 103 ? 11.955 -1.549 -3.553 1.00 82.75 103 LEU A C 1
ATOM 801 O O . LEU A 1 103 ? 11.644 -1.611 -2.365 1.00 82.75 103 LEU A O 1
ATOM 805 N N . ILE A 1 104 ? 11.553 -2.470 -4.436 1.00 84.56 104 ILE A N 1
ATOM 806 C CA . ILE A 1 104 ? 10.726 -3.620 -4.047 1.00 84.56 104 ILE A CA 1
ATOM 807 C C . ILE A 1 104 ? 11.490 -4.490 -3.037 1.00 84.56 104 ILE A C 1
ATOM 809 O O . ILE A 1 104 ? 10.958 -4.800 -1.971 1.00 84.56 104 ILE A O 1
ATOM 813 N N . GLY A 1 105 ? 12.756 -4.817 -3.309 1.00 84.38 105 GLY A N 1
ATOM 814 C CA . GLY A 1 105 ? 13.597 -5.614 -2.414 1.00 84.38 105 GLY A CA 1
ATOM 815 C C . GLY A 1 105 ? 13.796 -4.972 -1.038 1.00 84.38 105 GLY A C 1
ATOM 816 O O . GLY A 1 105 ? 13.614 -5.636 -0.018 1.00 84.38 105 GLY A O 1
ATOM 817 N N . SER A 1 106 ? 14.099 -3.671 -0.989 1.00 82.44 106 SER A N 1
ATOM 818 C CA . SER A 1 106 ? 14.265 -2.949 0.282 1.00 82.44 106 SER A CA 1
ATOM 819 C C . SER A 1 106 ? 12.953 -2.843 1.066 1.00 82.44 106 SER A C 1
ATOM 821 O O . SER A 1 106 ? 12.961 -3.027 2.283 1.00 82.44 106 SER A O 1
ATOM 823 N N . SER A 1 107 ? 11.815 -2.652 0.389 1.00 81.06 107 SER A N 1
ATOM 824 C CA . SER A 1 107 ? 10.497 -2.656 1.036 1.00 81.06 107 SER A CA 1
ATOM 825 C C . SER A 1 107 ? 10.153 -4.021 1.648 1.00 81.06 107 SER A C 1
ATOM 827 O O . SER A 1 107 ? 9.724 -4.082 2.801 1.00 81.06 107 SER A O 1
ATOM 829 N N . LEU A 1 108 ? 10.423 -5.125 0.939 1.00 84.56 108 LEU A N 1
ATOM 830 C CA . LEU A 1 108 ? 10.231 -6.485 1.453 1.00 84.56 108 LEU A CA 1
ATOM 831 C C . LEU A 1 108 ? 11.137 -6.770 2.652 1.00 84.56 108 LEU A C 1
ATOM 833 O O . LEU A 1 108 ? 10.678 -7.322 3.651 1.00 84.56 108 LEU A O 1
ATOM 837 N N . PHE A 1 109 ? 12.405 -6.361 2.585 1.00 83.50 109 PHE A N 1
ATOM 838 C CA . PHE A 1 109 ? 13.332 -6.496 3.706 1.00 83.50 109 PHE A CA 1
ATOM 839 C C . PHE A 1 109 ? 12.836 -5.729 4.937 1.00 83.50 109 PHE A C 1
ATOM 841 O O . PHE A 1 109 ? 12.796 -6.279 6.038 1.00 83.50 109 PHE A O 1
ATOM 848 N N . PHE A 1 110 ? 12.374 -4.489 4.744 1.00 80.62 110 PHE A N 1
ATOM 849 C CA . PHE A 1 110 ? 11.803 -3.681 5.817 1.00 80.62 110 PHE A CA 1
ATOM 850 C C . PHE A 1 110 ? 10.581 -4.359 6.449 1.00 80.62 110 PHE A C 1
ATOM 852 O O . PHE A 1 110 ? 10.482 -4.414 7.674 1.00 80.62 110 PHE A O 1
ATOM 859 N N . ILE A 1 111 ? 9.696 -4.949 5.638 1.00 78.25 111 ILE A N 1
ATOM 860 C CA . ILE A 1 111 ? 8.541 -5.721 6.118 1.00 78.25 111 ILE A CA 1
ATOM 861 C C . ILE A 1 111 ? 8.984 -6.920 6.954 1.00 78.25 111 ILE A C 1
ATOM 863 O O . ILE A 1 111 ? 8.449 -7.129 8.039 1.00 78.25 111 ILE A O 1
ATOM 867 N N . ILE A 1 112 ? 9.956 -7.703 6.481 1.00 80.94 112 ILE A N 1
ATOM 868 C CA . ILE A 1 112 ? 10.446 -8.885 7.203 1.00 80.94 112 ILE A CA 1
ATOM 869 C C . ILE A 1 112 ? 11.036 -8.469 8.552 1.00 80.94 112 ILE A C 1
ATOM 871 O O . ILE A 1 112 ? 10.661 -9.030 9.583 1.00 80.94 112 ILE A O 1
ATOM 875 N N . CYS A 1 113 ? 11.899 -7.450 8.574 1.00 80.81 113 CYS A N 1
ATOM 876 C CA . CYS A 1 113 ? 12.462 -6.917 9.813 1.00 80.81 113 CYS A CA 1
ATOM 877 C C . CYS A 1 113 ? 11.376 -6.404 10.766 1.00 80.81 113 CYS A C 1
ATOM 879 O O . CYS A 1 113 ? 11.432 -6.665 11.971 1.00 80.81 113 CYS A O 1
ATOM 881 N N . PHE A 1 114 ? 10.379 -5.695 10.236 1.00 77.12 114 PHE A N 1
ATOM 882 C CA . PHE A 1 114 ? 9.279 -5.148 11.017 1.00 77.12 114 PHE A CA 1
ATOM 883 C C . PHE A 1 114 ? 8.385 -6.252 11.605 1.00 77.12 114 PHE A C 1
ATOM 885 O O . PHE A 1 114 ? 8.084 -6.233 12.799 1.00 77.12 114 PHE A O 1
ATOM 892 N N . LEU A 1 115 ? 8.019 -7.261 10.809 1.00 75.94 115 LEU A N 1
ATOM 893 C CA . LEU A 1 115 ? 7.251 -8.426 11.258 1.00 75.94 115 LEU A CA 1
ATOM 894 C C . LEU A 1 115 ? 8.025 -9.289 12.258 1.00 75.94 115 LEU A C 1
ATOM 896 O O . LEU A 1 115 ? 7.414 -9.877 13.147 1.00 75.94 115 LEU A O 1
ATOM 900 N N . TYR A 1 116 ? 9.353 -9.367 12.140 1.00 79.19 116 TYR A N 1
ATOM 901 C CA . TYR A 1 116 ? 10.182 -10.114 13.086 1.00 79.19 116 TYR A CA 1
ATOM 902 C C . TYR A 1 116 ? 10.207 -9.453 14.467 1.00 79.19 116 TYR A C 1
ATOM 904 O O . TYR A 1 116 ? 10.098 -10.146 15.475 1.00 79.19 116 TYR A O 1
ATOM 912 N N . LYS A 1 117 ? 10.303 -8.116 14.506 1.00 76.88 117 LYS A N 1
ATOM 913 C CA . LYS A 1 117 ? 10.298 -7.326 15.748 1.00 76.88 117 LYS A CA 1
ATOM 914 C C . LYS A 1 117 ? 8.915 -7.143 16.372 1.00 76.88 117 LYS A C 1
ATOM 916 O O . LYS A 1 117 ? 8.829 -6.768 17.535 1.00 76.88 117 LYS A O 1
ATOM 921 N N . THR A 1 118 ? 7.844 -7.341 15.609 1.00 71.69 118 THR A N 1
ATOM 922 C CA . THR A 1 118 ? 6.482 -7.119 16.098 1.00 71.69 118 THR A CA 1
ATOM 923 C C . THR A 1 118 ? 5.959 -8.367 16.804 1.00 71.69 118 THR A C 1
ATOM 925 O O . THR A 1 118 ? 5.846 -9.428 16.193 1.00 71.69 118 THR A O 1
ATOM 928 N N . ASP A 1 119 ? 5.571 -8.227 18.071 1.00 67.69 119 ASP A N 1
ATOM 929 C CA . ASP A 1 119 ? 4.954 -9.316 18.842 1.00 67.69 119 ASP A CA 1
ATOM 930 C C . ASP A 1 119 ? 3.546 -9.664 18.327 1.00 67.69 119 ASP A C 1
ATOM 932 O O . ASP A 1 119 ? 3.121 -10.821 18.338 1.00 67.69 119 ASP A O 1
ATOM 936 N N . ASP A 1 120 ? 2.831 -8.678 17.778 1.00 70.75 120 ASP A N 1
ATOM 937 C CA . ASP A 1 120 ? 1.435 -8.807 17.352 1.00 70.75 120 ASP A CA 1
ATOM 938 C C . ASP A 1 120 ? 1.272 -9.248 15.880 1.00 70.75 120 ASP A C 1
ATOM 940 O O . ASP A 1 120 ? 0.515 -8.676 15.089 1.00 70.75 120 ASP A O 1
ATOM 944 N N . LYS A 1 121 ? 2.000 -10.303 15.489 1.00 73.44 121 LYS A N 1
ATOM 945 C CA . LYS A 1 121 ? 2.067 -10.832 14.105 1.00 73.44 121 LYS A CA 1
ATOM 946 C C . LYS A 1 121 ? 0.693 -11.160 13.509 1.00 73.44 121 LYS A C 1
ATOM 948 O O . LYS A 1 121 ? 0.491 -11.050 12.301 1.00 73.44 121 LYS A O 1
ATOM 953 N N . LYS A 1 122 ? -0.277 -11.534 14.352 1.00 71.38 122 LYS A N 1
ATOM 954 C CA . LYS A 1 122 ? -1.649 -11.888 13.942 1.00 71.38 122 LYS A CA 1
ATOM 955 C C . LYS A 1 122 ? -2.427 -10.700 13.378 1.00 71.38 122 LYS A C 1
ATOM 957 O O . LYS A 1 122 ? -3.287 -10.898 12.527 1.00 71.38 122 LYS A O 1
ATOM 962 N N . SER A 1 123 ? -2.151 -9.487 13.854 1.00 70.94 123 SER A N 1
ATOM 963 C CA . SER A 1 123 ? -2.783 -8.265 13.344 1.00 70.94 123 SER A CA 1
ATOM 964 C C . SER A 1 123 ? -2.243 -7.892 11.957 1.00 70.94 123 SER A C 1
ATOM 966 O O . SER A 1 123 ? -2.965 -7.298 11.167 1.00 70.94 123 SER A O 1
ATOM 968 N N . TRP A 1 124 ? -1.015 -8.307 11.630 1.00 73.31 124 TRP A N 1
ATOM 969 C CA . TRP A 1 124 ? -0.337 -7.977 10.372 1.00 73.31 124 TRP A CA 1
ATOM 970 C C . TRP A 1 124 ? -0.450 -9.047 9.283 1.00 73.31 124 TRP A C 1
ATOM 972 O O . TRP A 1 124 ? -0.381 -8.734 8.096 1.00 73.31 124 TRP A O 1
ATOM 982 N N . ALA A 1 125 ? -0.656 -10.305 9.672 1.00 77.12 125 ALA A N 1
ATOM 983 C CA . ALA A 1 125 ? -0.736 -11.442 8.759 1.00 77.12 125 ALA A CA 1
ATOM 984 C C . ALA A 1 125 ? -1.709 -11.265 7.570 1.00 77.12 125 ALA A C 1
ATOM 986 O O . ALA A 1 125 ? -1.329 -11.652 6.465 1.00 77.12 125 ALA A O 1
ATOM 987 N N . PRO A 1 126 ? -2.908 -10.655 7.713 1.00 80.62 126 PRO A N 1
ATOM 988 C CA . PRO A 1 126 ? -3.821 -10.503 6.579 1.00 80.62 126 PRO A CA 1
ATOM 989 C C . PRO A 1 126 ? -3.312 -9.589 5.463 1.00 80.62 126 PRO A C 1
ATOM 991 O O . PRO A 1 126 ? -3.796 -9.669 4.340 1.00 80.62 126 PRO A O 1
ATOM 994 N N . PHE A 1 127 ? -2.339 -8.728 5.754 1.00 76.31 127 PHE A N 1
ATOM 995 C CA . PHE A 1 127 ? -1.790 -7.774 4.792 1.00 76.31 127 PHE A CA 1
ATOM 996 C C . PHE A 1 127 ? -0.616 -8.348 3.996 1.00 76.31 127 PHE A C 1
ATOM 998 O O . PHE A 1 127 ? -0.248 -7.807 2.958 1.00 76.31 127 PHE A O 1
ATOM 1005 N N . VAL A 1 128 ? -0.055 -9.474 4.439 1.00 80.94 128 VAL A N 1
ATOM 1006 C CA . VAL A 1 128 ? 1.082 -10.131 3.787 1.00 80.94 128 VAL A CA 1
ATOM 1007 C C . VAL A 1 128 ? 0.744 -10.650 2.377 1.00 80.94 128 VAL A C 1
ATOM 1009 O O . VAL A 1 128 ? 1.522 -10.367 1.465 1.00 80.94 128 VAL A O 1
ATOM 1012 N N . PRO A 1 129 ? -0.388 -11.347 2.130 1.00 83.00 129 PRO A N 1
ATOM 1013 C CA . PRO A 1 129 ? -0.711 -11.869 0.800 1.00 83.00 129 PRO A CA 1
ATOM 1014 C C . PRO A 1 129 ? -0.745 -10.817 -0.325 1.00 83.00 129 PRO A C 1
ATOM 1016 O O . PRO A 1 129 ? -0.036 -11.011 -1.313 1.00 83.00 129 PRO A O 1
ATOM 1019 N N . PRO A 1 130 ? -1.494 -9.698 -0.220 1.00 82.25 130 PRO A N 1
ATOM 1020 C CA . PRO A 1 130 ? -1.567 -8.718 -1.306 1.00 82.25 130 PRO A CA 1
ATOM 1021 C C . PRO A 1 130 ? -0.224 -8.018 -1.547 1.00 82.25 130 PRO A C 1
ATOM 1023 O O . PRO A 1 130 ? 0.118 -7.734 -2.695 1.00 82.25 130 PRO A O 1
ATOM 1026 N N . ILE A 1 131 ? 0.567 -7.797 -0.492 1.00 83.44 131 ILE A N 1
ATOM 1027 C CA . ILE A 1 131 ? 1.913 -7.220 -0.581 1.00 83.44 131 ILE A CA 1
ATOM 1028 C C . ILE A 1 131 ? 2.854 -8.152 -1.349 1.00 83.44 131 ILE A C 1
ATOM 1030 O O . ILE A 1 131 ? 3.517 -7.713 -2.287 1.00 83.44 131 ILE A O 1
ATOM 1034 N N . LEU A 1 132 ? 2.898 -9.436 -0.979 1.00 84.00 132 LEU A N 1
ATOM 1035 C CA . LEU A 1 132 ? 3.763 -10.419 -1.635 1.00 84.00 132 LEU A CA 1
ATOM 1036 C C . LEU A 1 132 ? 3.392 -10.601 -3.102 1.00 84.00 132 LEU A C 1
ATOM 1038 O O . LEU A 1 132 ? 4.268 -10.591 -3.960 1.00 84.00 132 LEU A O 1
ATOM 1042 N N . ILE A 1 133 ? 2.099 -10.725 -3.395 1.00 85.75 133 ILE A N 1
ATOM 1043 C CA . ILE A 1 133 ? 1.617 -10.892 -4.766 1.00 85.75 133 ILE A CA 1
ATOM 1044 C C . ILE A 1 133 ? 1.972 -9.664 -5.612 1.00 85.75 133 ILE A C 1
ATOM 1046 O O . ILE A 1 133 ? 2.469 -9.816 -6.726 1.00 85.75 133 ILE A O 1
ATOM 1050 N N . SER A 1 134 ? 1.795 -8.457 -5.067 1.00 83.56 134 SER A N 1
ATOM 1051 C CA . SER A 1 134 ? 2.178 -7.217 -5.752 1.00 83.56 134 SER A CA 1
ATOM 1052 C C . SER A 1 134 ? 3.689 -7.130 -5.973 1.00 83.56 134 SER A C 1
ATOM 1054 O O . SER A 1 134 ? 4.131 -6.763 -7.058 1.00 83.56 134 SER A O 1
ATOM 1056 N N . ALA A 1 135 ? 4.498 -7.516 -4.985 1.00 84.75 135 ALA A N 1
ATOM 1057 C CA . ALA A 1 135 ? 5.950 -7.518 -5.113 1.00 84.75 135 ALA A CA 1
ATOM 1058 C C . ALA A 1 135 ? 6.435 -8.525 -6.169 1.00 84.75 135 ALA A C 1
ATOM 1060 O O . ALA A 1 135 ? 7.252 -8.172 -7.017 1.00 84.75 135 ALA A O 1
ATOM 1061 N N . ILE A 1 136 ? 5.892 -9.748 -6.173 1.00 86.00 136 ILE A N 1
ATOM 1062 C CA . ILE A 1 136 ? 6.195 -10.770 -7.186 1.00 86.00 136 ILE A CA 1
ATOM 1063 C C . ILE A 1 136 ? 5.803 -10.264 -8.577 1.00 86.00 136 ILE A C 1
ATOM 1065 O O . ILE A 1 136 ? 6.608 -10.340 -9.503 1.00 86.00 136 ILE A O 1
ATOM 1069 N N . ALA A 1 137 ? 4.605 -9.693 -8.723 1.00 85.12 137 ALA A N 1
ATOM 1070 C CA . ALA A 1 137 ? 4.148 -9.108 -9.980 1.00 85.12 137 ALA A CA 1
ATOM 1071 C C . ALA A 1 137 ? 5.085 -7.991 -10.472 1.00 85.12 137 ALA A C 1
ATOM 1073 O O . ALA A 1 137 ? 5.463 -7.972 -11.643 1.00 85.12 137 ALA A O 1
ATOM 1074 N N . GLY A 1 138 ? 5.508 -7.092 -9.578 1.00 81.88 138 GLY A N 1
ATOM 1075 C CA . GLY A 1 138 ? 6.437 -6.010 -9.907 1.00 81.88 138 GLY A CA 1
ATOM 1076 C C . GLY A 1 138 ? 7.835 -6.498 -10.288 1.00 81.88 138 GLY A C 1
ATOM 1077 O O . GLY A 1 138 ? 8.453 -5.925 -11.182 1.00 81.88 138 GLY A O 1
ATOM 1078 N N . ILE A 1 139 ? 8.319 -7.581 -9.673 1.00 84.06 139 ILE A N 1
ATOM 1079 C CA . ILE A 1 139 ? 9.583 -8.228 -10.055 1.00 84.06 139 ILE A CA 1
ATOM 1080 C C . ILE A 1 139 ? 9.458 -8.847 -11.453 1.00 84.06 139 ILE A C 1
ATOM 1082 O O . ILE A 1 139 ? 10.288 -8.572 -12.320 1.00 84.06 139 ILE A O 1
ATOM 1086 N N . LEU A 1 140 ? 8.405 -9.633 -11.704 1.00 84.38 140 LEU A N 1
ATOM 1087 C CA . LEU A 1 140 ? 8.182 -10.297 -12.994 1.00 84.38 140 LEU A CA 1
ATOM 1088 C C . LEU A 1 140 ? 8.065 -9.298 -14.153 1.00 84.38 140 LEU A C 1
ATOM 1090 O O . LEU A 1 140 ? 8.605 -9.541 -15.227 1.00 84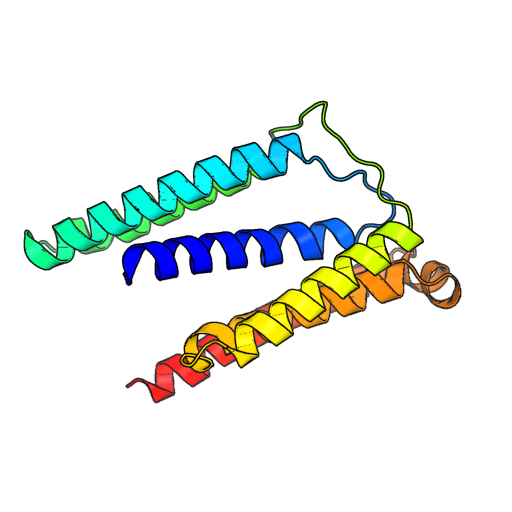.38 140 LEU A O 1
ATOM 1094 N N . LEU A 1 141 ? 7.422 -8.150 -13.936 1.00 80.38 141 LEU A N 1
ATOM 1095 C CA . LEU A 1 141 ? 7.283 -7.099 -14.950 1.00 80.38 141 LEU A CA 1
ATOM 1096 C C . LEU A 1 141 ? 8.585 -6.354 -15.272 1.00 80.38 141 LEU A C 1
ATOM 1098 O O . LEU A 1 141 ? 8.673 -5.695 -16.309 1.00 80.38 141 LEU A O 1
ATOM 1102 N N . ARG A 1 142 ? 9.595 -6.437 -14.403 1.00 77.94 142 ARG A N 1
ATOM 1103 C CA . ARG A 1 142 ? 10.884 -5.753 -14.585 1.00 77.94 142 ARG A CA 1
ATOM 1104 C C . ARG A 1 142 ? 11.974 -6.672 -15.143 1.00 77.94 142 ARG A C 1
ATOM 1106 O O . ARG A 1 142 ? 12.937 -6.164 -15.709 1.00 77.94 142 ARG A O 1
ATOM 1113 N N . ILE A 1 143 ? 11.804 -7.995 -15.063 1.00 82.88 143 ILE A N 1
ATOM 1114 C CA . ILE A 1 143 ? 12.717 -8.982 -15.662 1.00 82.88 143 ILE A CA 1
ATOM 1115 C C . ILE A 1 143 ? 12.465 -9.095 -17.173 1.00 82.88 143 ILE A C 1
ATOM 1117 O O . ILE A 1 143 ? 11.347 -9.368 -17.613 1.00 82.88 143 ILE A O 1
ATOM 1121 N N . GLU A 1 144 ? 13.521 -8.944 -17.977 1.00 78.38 144 GLU A N 1
ATOM 1122 C CA . GLU A 1 144 ? 13.442 -8.934 -19.448 1.00 78.38 144 GLU A CA 1
ATOM 1123 C C . GLU A 1 144 ? 12.808 -10.198 -20.040 1.00 78.38 144 GLU A C 1
ATOM 1125 O O . GLU A 1 144 ? 11.987 -10.097 -20.949 1.00 78.38 144 GLU A O 1
ATOM 1130 N N . SER A 1 145 ? 13.093 -11.370 -19.469 1.00 80.50 145 SER A N 1
ATOM 1131 C CA . SER A 1 145 ? 12.541 -12.654 -19.922 1.00 80.50 145 SER A CA 1
ATOM 1132 C C . SER A 1 145 ? 11.016 -12.754 -19.792 1.00 80.50 145 SER A C 1
ATOM 1134 O O . SER A 1 145 ? 10.381 -13.490 -20.542 1.00 80.50 145 SER A O 1
ATOM 1136 N N . PHE A 1 146 ? 10.414 -12.023 -18.849 1.00 79.44 146 PHE A N 1
ATOM 1137 C CA . PHE A 1 146 ? 8.979 -12.092 -18.550 1.00 79.44 146 PHE A CA 1
ATOM 1138 C C . PHE A 1 146 ? 8.193 -10.885 -19.080 1.00 79.44 146 PHE A C 1
ATOM 1140 O O . PHE A 1 146 ? 6.993 -11.002 -19.344 1.00 79.44 146 PHE A O 1
ATOM 1147 N N . LYS A 1 147 ? 8.860 -9.747 -19.323 1.00 76.31 147 LYS A N 1
ATOM 1148 C CA . LYS A 1 147 ? 8.275 -8.552 -19.955 1.00 76.31 147 LYS A CA 1
ATOM 1149 C C . LYS A 1 147 ? 7.395 -8.831 -21.184 1.00 76.31 147 LYS A C 1
ATOM 1151 O O . LYS A 1 147 ? 6.283 -8.300 -21.206 1.00 76.31 147 LYS A O 1
ATOM 1156 N N . PRO A 1 148 ? 7.809 -9.623 -22.197 1.00 79.56 148 PRO A N 1
ATOM 1157 C CA . PRO A 1 148 ? 6.998 -9.807 -23.403 1.00 79.56 148 PRO A CA 1
ATOM 1158 C C . PRO A 1 148 ? 5.670 -10.514 -23.120 1.00 79.56 148 PRO A C 1
ATOM 1160 O O . PRO A 1 148 ? 4.678 -10.214 -23.772 1.00 79.56 148 PRO A O 1
ATOM 1163 N N . ILE A 1 149 ? 5.620 -11.390 -22.113 1.00 79.12 149 ILE A N 1
ATOM 1164 C CA . ILE A 1 149 ? 4.410 -12.126 -21.728 1.00 79.12 149 ILE A CA 1
ATOM 1165 C C . ILE A 1 149 ? 3.406 -11.168 -21.077 1.00 79.12 149 ILE A C 1
ATOM 1167 O O . ILE A 1 149 ? 2.234 -11.119 -21.459 1.00 79.12 149 ILE A O 1
ATOM 1171 N N . PHE A 1 150 ? 3.878 -10.361 -20.126 1.00 78.19 150 PHE A N 1
ATOM 1172 C CA . PHE A 1 150 ? 3.023 -9.499 -19.313 1.00 78.19 150 PHE A CA 1
ATOM 1173 C C . PHE A 1 150 ? 2.658 -8.157 -19.965 1.00 78.19 150 PHE A C 1
ATOM 1175 O O . PHE A 1 150 ? 1.667 -7.544 -19.569 1.00 78.19 150 PHE A O 1
ATOM 1182 N N . ASN A 1 151 ? 3.392 -7.715 -20.993 1.00 76.88 151 ASN A N 1
ATOM 1183 C CA . ASN A 1 151 ? 3.024 -6.522 -21.767 1.00 76.88 151 ASN A CA 1
ATOM 1184 C C . ASN A 1 151 ? 1.866 -6.753 -22.753 1.00 76.88 151 ASN A C 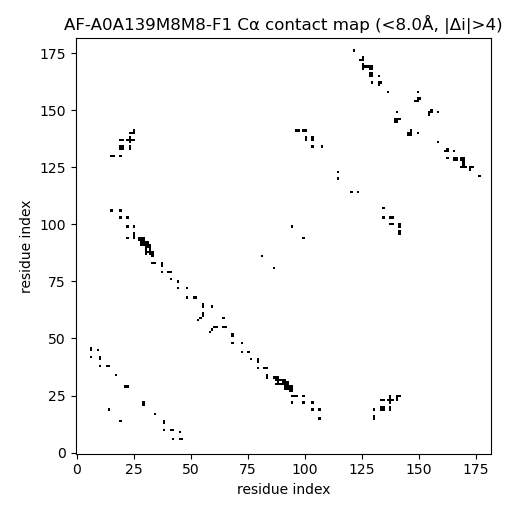1
ATOM 1186 O O . ASN A 1 151 ? 1.296 -5.778 -23.251 1.00 76.88 151 ASN A O 1
ATOM 1190 N N . THR A 1 152 ? 1.483 -8.005 -23.017 1.00 83.69 152 THR A N 1
ATOM 1191 C CA . THR A 1 152 ? 0.297 -8.320 -23.830 1.00 83.69 152 THR A CA 1
ATOM 1192 C C . THR A 1 152 ? -1.007 -7.980 -23.096 1.00 83.69 152 THR A C 1
ATOM 1194 O O . THR A 1 152 ? -1.049 -7.934 -21.866 1.00 83.69 152 THR A O 1
ATOM 1197 N N . GLN A 1 153 ? -2.107 -7.771 -23.832 1.00 80.94 153 GLN A N 1
ATOM 1198 C CA . GLN A 1 153 ? -3.433 -7.574 -23.221 1.00 80.94 153 GLN A CA 1
ATOM 1199 C C . GLN A 1 153 ? -3.816 -8.752 -22.310 1.00 80.94 153 GLN A C 1
ATOM 1201 O O . GLN A 1 153 ? -4.238 -8.539 -21.175 1.00 80.94 153 GLN A O 1
ATOM 1206 N N . ASN A 1 154 ? -3.570 -9.986 -22.761 1.00 82.00 154 ASN A N 1
ATOM 1207 C CA . ASN A 1 154 ? -3.814 -11.197 -21.974 1.00 82.00 154 ASN A CA 1
ATOM 1208 C C . ASN A 1 154 ? -2.959 -11.237 -20.700 1.00 82.00 154 ASN A C 1
ATOM 1210 O O . ASN A 1 154 ? -3.472 -11.542 -19.625 1.00 82.00 154 ASN A O 1
ATOM 1214 N N . GLY A 1 155 ? -1.681 -10.859 -20.792 1.00 80.19 155 GLY A N 1
ATOM 1215 C CA . GLY A 1 155 ? -0.784 -10.757 -19.641 1.00 80.19 155 GLY A CA 1
ATOM 1216 C C . GLY A 1 155 ? -1.271 -9.763 -18.583 1.00 80.19 155 GLY A C 1
ATOM 1217 O O . GLY A 1 155 ? -1.213 -10.056 -17.388 1.00 80.19 155 GLY A O 1
ATOM 1218 N N . LYS A 1 156 ? -1.834 -8.625 -19.008 1.00 81.06 156 LYS A N 1
ATOM 1219 C CA . LYS A 1 156 ? -2.443 -7.641 -18.099 1.00 81.06 156 LYS A CA 1
ATOM 1220 C C . LYS A 1 156 ? -3.679 -8.198 -17.392 1.00 81.06 156 LYS A C 1
ATOM 1222 O O . LYS A 1 156 ? -3.793 -8.019 -16.183 1.00 81.06 156 LYS A O 1
ATOM 1227 N N . TYR A 1 157 ? -4.556 -8.920 -18.095 1.00 84.69 157 TYR A N 1
ATOM 1228 C CA . TYR A 1 157 ? -5.711 -9.573 -17.464 1.00 84.69 157 TYR A CA 1
ATOM 1229 C C . TYR A 1 157 ? -5.291 -10.609 -16.415 1.00 84.69 157 TYR A C 1
ATOM 1231 O O . TYR A 1 157 ? -5.870 -10.644 -15.329 1.00 84.69 157 TYR A O 1
ATOM 1239 N N . ILE A 1 158 ? -4.252 -11.402 -16.701 1.00 84.44 158 ILE A N 1
ATOM 1240 C CA . ILE A 1 158 ? -3.693 -12.373 -15.749 1.00 84.44 158 ILE A CA 1
ATOM 1241 C C . ILE A 1 158 ? -3.159 -11.656 -14.502 1.00 84.44 158 ILE A C 1
ATOM 1243 O O . ILE A 1 158 ? -3.481 -12.055 -13.384 1.00 84.44 158 ILE A O 1
ATOM 1247 N N . LEU A 1 159 ? -2.402 -10.568 -14.672 1.00 82.81 159 LEU A N 1
ATOM 1248 C CA . LEU A 1 159 ? -1.895 -9.757 -13.558 1.00 82.81 159 LEU A CA 1
ATOM 1249 C C . LEU A 1 159 ? -3.024 -9.197 -12.688 1.00 82.81 159 LEU A C 1
ATOM 1251 O O . LEU A 1 159 ? -2.968 -9.300 -11.463 1.00 82.81 159 LEU A O 1
ATOM 1255 N N . THR A 1 160 ? -4.069 -8.642 -13.303 1.00 82.31 160 THR A N 1
ATOM 1256 C CA . THR A 1 160 ? -5.230 -8.125 -12.568 1.00 82.31 160 THR A CA 1
ATOM 1257 C C . THR A 1 160 ? -5.958 -9.232 -11.807 1.00 82.31 160 THR A C 1
ATOM 1259 O O . THR A 1 160 ? -6.297 -9.043 -10.639 1.00 82.31 160 THR A O 1
ATOM 1262 N N . ALA A 1 161 ? -6.161 -10.399 -12.425 1.00 84.88 161 ALA A N 1
ATOM 1263 C CA . ALA A 1 161 ? -6.797 -11.542 -11.774 1.00 84.88 161 ALA A CA 1
ATOM 1264 C C . ALA A 1 161 ? -5.990 -12.026 -10.559 1.00 84.88 161 ALA A C 1
ATOM 1266 O O . ALA A 1 161 ? -6.554 -12.258 -9.492 1.00 84.88 161 ALA A O 1
ATOM 1267 N N . VAL A 1 162 ? -4.663 -12.110 -10.684 1.00 86.00 162 VAL A N 1
ATOM 1268 C CA . VAL A 1 162 ? -3.766 -12.506 -9.590 1.00 86.00 162 VAL A CA 1
ATOM 1269 C C . VAL A 1 162 ? -3.809 -11.500 -8.430 1.00 86.00 162 VAL A C 1
ATOM 1271 O O . VAL A 1 162 ? -3.892 -11.905 -7.269 1.00 86.00 162 VAL A O 1
ATOM 1274 N N . LEU A 1 163 ? -3.830 -10.194 -8.718 1.00 84.62 163 LEU A N 1
ATOM 1275 C CA . LEU A 1 163 ? -3.985 -9.157 -7.690 1.00 84.62 163 LEU A CA 1
ATOM 1276 C C . LEU A 1 163 ? -5.347 -9.245 -6.980 1.00 84.62 163 LEU A C 1
ATOM 1278 O O . LEU A 1 163 ? -5.404 -9.137 -5.754 1.00 84.62 163 LEU A O 1
ATOM 1282 N N . LEU A 1 164 ? -6.432 -9.508 -7.720 1.00 85.50 164 LEU A N 1
ATOM 1283 C CA . LEU A 1 164 ? -7.763 -9.736 -7.145 1.00 85.50 164 LEU A CA 1
ATOM 1284 C C . LEU A 1 164 ? -7.786 -10.953 -6.216 1.00 85.50 164 LEU A C 1
ATOM 1286 O O . LEU A 1 164 ? -8.323 -10.867 -5.112 1.00 85.50 164 LEU A O 1
ATOM 1290 N N . VAL A 1 165 ? -7.156 -12.061 -6.613 1.00 86.44 165 VAL A N 1
ATOM 1291 C CA . VAL A 1 165 ? -7.004 -13.243 -5.749 1.00 86.44 165 VAL A CA 1
ATOM 1292 C C . VAL A 1 165 ? -6.256 -12.881 -4.463 1.00 86.44 165 VAL A C 1
ATOM 1294 O O . VAL A 1 165 ? -6.642 -13.331 -3.386 1.00 86.44 165 VAL A O 1
ATOM 1297 N N . GLY A 1 166 ? -5.245 -12.011 -4.536 1.00 82.94 166 GLY A N 1
ATOM 1298 C CA . GLY A 1 166 ? -4.545 -11.502 -3.355 1.00 82.94 166 GLY A CA 1
ATOM 1299 C C . GLY A 1 166 ? -5.447 -10.758 -2.368 1.00 82.94 166 GLY A C 1
ATOM 1300 O O . GLY A 1 166 ? -5.331 -10.966 -1.159 1.00 82.94 166 GLY A O 1
ATOM 1301 N N . LEU A 1 167 ? -6.389 -9.954 -2.866 1.00 85.06 167 LEU A N 1
ATOM 1302 C CA . LEU A 1 167 ? -7.388 -9.274 -2.032 1.00 85.06 167 LEU A CA 1
ATOM 1303 C C . LEU A 1 167 ? -8.399 -10.255 -1.425 1.00 85.06 167 LEU A C 1
ATOM 1305 O O . LEU A 1 167 ? -8.771 -10.124 -0.257 1.00 85.06 167 LEU A O 1
ATOM 1309 N N . VAL A 1 168 ? -8.815 -11.274 -2.181 1.00 86.88 168 VAL A N 1
ATOM 1310 C CA . VAL A 1 168 ? -9.685 -12.340 -1.658 1.00 86.88 168 VAL A CA 1
ATOM 1311 C C . VAL A 1 168 ? -8.976 -13.106 -0.540 1.00 86.88 168 VAL A C 1
ATOM 1313 O O . VAL A 1 168 ? -9.563 -13.334 0.518 1.00 86.88 168 VAL A O 1
ATOM 1316 N N . LEU A 1 169 ? -7.696 -13.443 -0.720 1.00 86.44 169 LEU A N 1
ATOM 1317 C CA . LEU A 1 169 ? -6.884 -14.071 0.322 1.00 86.44 169 LEU A CA 1
ATOM 1318 C C . LEU A 1 169 ? -6.773 -13.178 1.558 1.00 86.44 169 LEU A C 1
ATOM 1320 O O . LEU A 1 169 ? -6.978 -13.665 2.668 1.00 86.44 169 LEU A O 1
ATOM 1324 N N . GLN A 1 170 ? -6.522 -11.876 1.388 1.00 85.62 170 GLN A N 1
ATOM 1325 C CA . GLN A 1 170 ? -6.535 -10.917 2.496 1.00 85.62 170 GLN A CA 1
ATOM 1326 C C . GLN A 1 170 ? -7.852 -10.991 3.277 1.00 85.62 170 GLN A C 1
ATOM 1328 O O . GLN A 1 170 ? -7.826 -11.114 4.502 1.00 85.62 170 GLN A O 1
ATOM 1333 N N . TYR A 1 171 ? -8.998 -10.972 2.592 1.00 84.50 171 TYR A N 1
ATOM 1334 C CA . TYR A 1 171 ? -10.303 -11.082 3.243 1.00 84.50 171 TYR A CA 1
ATOM 1335 C C . TYR A 1 171 ? -10.463 -12.400 4.017 1.00 84.50 171 TYR A C 1
ATOM 1337 O O . TYR A 1 171 ? -10.881 -12.385 5.176 1.00 84.50 171 TYR A O 1
ATOM 1345 N N . LEU A 1 172 ? -10.071 -13.531 3.422 1.00 86.06 172 LEU A N 1
ATOM 1346 C CA . LEU A 1 172 ? -10.115 -14.840 4.083 1.00 86.06 172 LEU A CA 1
ATOM 1347 C C . LEU A 1 172 ? -9.237 -14.879 5.340 1.00 86.06 172 LEU A C 1
ATOM 1349 O O . LEU A 1 172 ? -9.659 -15.415 6.366 1.00 86.06 172 LEU A O 1
ATOM 1353 N N . PHE A 1 173 ? -8.050 -14.268 5.301 1.00 84.56 173 PHE A N 1
ATOM 1354 C CA . PHE A 1 173 ? -7.186 -14.145 6.474 1.00 84.56 173 PHE A CA 1
ATOM 1355 C C . PHE A 1 173 ? -7.807 -13.255 7.554 1.00 84.56 173 PHE A C 1
ATOM 1357 O O . PHE A 1 173 ? -7.799 -13.644 8.723 1.00 84.56 173 PHE A O 1
ATOM 1364 N N . ILE A 1 174 ? -8.382 -12.101 7.189 1.00 84.31 174 ILE A N 1
ATOM 1365 C CA . ILE A 1 174 ? -9.111 -11.241 8.139 1.00 84.31 174 ILE A CA 1
ATOM 1366 C C . ILE A 1 174 ? -10.221 -12.049 8.811 1.00 84.31 174 ILE A C 1
ATOM 1368 O O . ILE A 1 174 ? -10.313 -12.057 10.038 1.00 84.31 174 ILE A O 1
ATOM 1372 N N . TRP A 1 175 ? -11.028 -12.770 8.031 1.00 84.19 175 TRP A N 1
ATOM 1373 C CA . TRP A 1 175 ? -12.118 -13.591 8.548 1.00 84.19 175 TRP A CA 1
ATOM 1374 C C . TRP A 1 175 ? -11.622 -14.700 9.484 1.00 84.19 175 TRP A C 1
ATOM 1376 O O . TRP A 1 175 ? -12.144 -14.856 10.590 1.00 84.19 175 TRP A O 1
ATOM 1386 N N . TYR A 1 176 ? -10.574 -15.427 9.089 1.00 84.44 176 TYR A N 1
ATOM 1387 C CA . TYR A 1 176 ? -9.973 -16.489 9.894 1.00 84.44 176 TYR A CA 1
ATOM 1388 C C . TYR A 1 176 ? -9.464 -15.971 11.247 1.00 84.44 176 TYR A C 1
ATOM 1390 O O . TYR A 1 176 ? -9.763 -16.549 12.296 1.00 84.44 176 TYR A O 1
ATOM 1398 N N . PHE A 1 177 ? -8.730 -14.854 11.250 1.00 80.25 177 PHE A N 1
ATOM 1399 C CA . PHE A 1 177 ? -8.214 -14.267 12.486 1.00 80.25 177 PHE A CA 1
ATOM 1400 C C . PHE A 1 177 ? -9.302 -13.598 13.328 1.00 80.25 177 PHE A C 1
ATOM 1402 O O . PHE A 1 177 ? -9.232 -13.673 14.552 1.00 80.25 177 PHE A O 1
ATOM 1409 N N . ALA A 1 178 ? -10.319 -12.994 12.710 1.00 76.94 178 ALA A N 1
ATOM 1410 C CA . ALA A 1 178 ? -11.468 -12.438 13.422 1.00 76.94 178 ALA A CA 1
ATOM 1411 C C . ALA A 1 178 ? -12.279 -13.536 14.124 1.00 76.94 178 ALA A C 1
ATOM 1413 O O . ALA A 1 178 ? -12.680 -13.360 15.272 1.00 76.94 178 ALA A O 1
ATOM 1414 N N . LYS A 1 179 ? -12.461 -14.694 13.475 1.00 73.38 179 LYS A N 1
ATOM 1415 C CA . LYS A 1 179 ? -13.149 -15.851 14.065 1.00 73.38 179 LYS A CA 1
ATOM 1416 C C . LYS A 1 179 ? -12.378 -16.452 15.242 1.00 73.38 179 LYS A C 1
ATOM 1418 O O . LYS A 1 179 ? -13.006 -16.890 16.188 1.00 73.38 179 LYS A O 1
ATOM 1423 N N . LYS A 1 180 ? -11.041 -16.432 15.207 1.00 65.69 180 LYS A N 1
ATOM 1424 C CA . LYS A 1 180 ? -10.175 -16.893 16.310 1.00 65.69 180 LYS A CA 1
ATOM 1425 C C . LYS A 1 180 ? -10.098 -15.940 17.512 1.00 65.69 180 LYS A C 1
ATOM 1427 O O . LYS A 1 180 ? -9.550 -16.335 18.535 1.00 65.69 180 LYS A O 1
ATOM 1432 N N . ARG A 1 181 ? -10.534 -14.681 17.366 1.00 57.47 181 ARG A N 1
ATOM 1433 C CA . ARG A 1 181 ? -10.589 -13.689 18.460 1.00 57.47 181 ARG A CA 1
ATOM 1434 C C . ARG A 1 181 ? -11.947 -13.660 19.178 1.00 57.47 181 ARG A C 1
ATOM 1436 O O . ARG A 1 181 ? -12.046 -12.976 20.191 1.00 57.47 181 ARG A O 1
ATOM 1443 N N . LYS A 1 182 ? -12.965 -14.338 18.63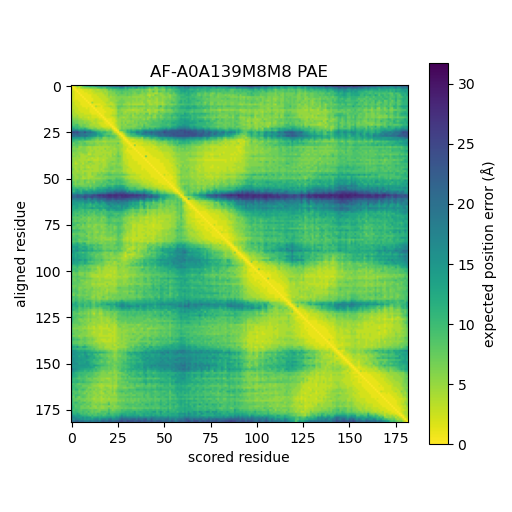7 1.00 44.00 182 LYS A N 1
ATOM 1444 C CA . LYS A 1 182 ? -14.219 -14.650 19.336 1.00 44.00 182 LYS A CA 1
ATOM 1445 C C . LYS A 1 182 ? -14.068 -15.971 20.074 1.00 44.00 182 LYS A C 1
ATOM 1447 O O . LYS A 1 182 ? -14.697 -16.079 21.142 1.00 44.00 182 LYS A O 1
#

Radius of gyration: 18.5 Å; Cα contacts (8 Å, |Δi|>4): 141; chains: 1; bounding box: 44×35×50 Å

Mean predicted aligned error: 8.68 Å

Foldseek 3Di:
DVVVVVLCVQLLLLCLVPVLLVLLPLAFWDQVVLVVVLSVLVSVLVVVLVVLVVCCVPPDPDPVSVVVSVVVSVVSVVVSVCSSVPPGDPRTGNQHLVNSLVVLVVSVVVVVVVCVPDPPVLVVVLSVQLSVLSSVSSNQCSDPVNVVVLVDPVNVVVSVVSNVVSVVSSVVSVVVSVVVVD

Secondary structure (DSSP, 8-state):
-HHHHHHHHHHHHHHHHHHHHHTT-TTS-EEHHHHHHHHHHHHHHHHHHHHHHHHHHHH---HHHHHHHHHHHHHHHHHHHHHHHH---S-EE---HHHHHHHHHHHHHHHHHHHHH-S-HHHHGGGHHHHHHHHHHHHHHHSTTTHHHHTSHHHHHHHHHHHHHHHHHHHHHHHHHHHHT-